Protein AF-A0A2A2L0J4-F1 (afdb_monomer_lite)

Structure (mmCIF, N/CA/C/O backbone):
data_AF-A0A2A2L0J4-F1
#
_entry.id   AF-A0A2A2L0J4-F1
#
loop_
_atom_site.group_PDB
_atom_site.id
_atom_site.type_symbol
_atom_site.label_atom_id
_atom_site.label_alt_id
_atom_site.label_comp_id
_atom_site.label_asym_id
_atom_site.label_entity_id
_atom_site.label_seq_id
_atom_site.pdbx_PDB_ins_code
_atom_site.Cartn_x
_atom_site.Cartn_y
_atom_site.Cartn_z
_atom_site.occupancy
_atom_site.B_iso_or_equiv
_atom_site.auth_seq_id
_atom_site.auth_comp_id
_atom_site.auth_asym_id
_atom_site.auth_atom_id
_atom_site.pdbx_PDB_model_num
ATOM 1 N N . MET A 1 1 ? -20.683 -20.459 -44.916 1.00 48.66 1 MET A N 1
ATOM 2 C CA . MET A 1 1 ? -19.576 -19.635 -44.362 1.00 48.66 1 MET A CA 1
ATOM 3 C C . MET A 1 1 ? -20.052 -18.281 -43.800 1.00 48.66 1 MET A C 1
ATOM 5 O O . MET A 1 1 ? -19.463 -17.805 -42.840 1.00 48.66 1 MET A O 1
ATOM 9 N N . ILE A 1 2 ? -21.153 -17.706 -44.308 1.00 51.09 2 ILE A N 1
ATOM 10 C CA . ILE A 1 2 ? -21.701 -16.390 -43.904 1.00 51.09 2 ILE A CA 1
ATOM 11 C C . ILE A 1 2 ? -22.350 -16.392 -42.495 1.00 51.09 2 ILE A C 1
ATOM 13 O O . ILE A 1 2 ? -22.204 -15.434 -41.739 1.00 51.09 2 ILE A O 1
ATOM 17 N N . GLU A 1 3 ? -22.951 -17.502 -42.052 1.00 52.16 3 GLU A N 1
ATOM 18 C CA . GLU A 1 3 ? -23.574 -17.611 -40.713 1.00 52.16 3 GLU A CA 1
ATOM 19 C C . GLU A 1 3 ? -22.593 -17.613 -39.522 1.00 52.16 3 GLU A C 1
ATOM 21 O O . GLU A 1 3 ? -22.990 -17.370 -38.376 1.00 52.16 3 GLU A O 1
ATOM 26 N N . ARG A 1 4 ? -21.301 -17.895 -39.752 1.00 49.28 4 ARG A N 1
ATOM 27 C CA . ARG A 1 4 ? -20.275 -17.829 -38.691 1.00 49.28 4 ARG A CA 1
ATOM 28 C C . ARG A 1 4 ? -19.864 -16.387 -38.386 1.00 49.28 4 ARG A C 1
ATOM 30 O O . ARG A 1 4 ? -19.615 -16.073 -37.225 1.00 49.28 4 ARG A O 1
ATOM 37 N N . TYR A 1 5 ? -19.876 -15.506 -39.387 1.00 45.16 5 TYR A N 1
ATOM 38 C CA . TYR A 1 5 ? -19.528 -14.092 -39.223 1.00 45.16 5 TYR A CA 1
ATOM 39 C C . TYR A 1 5 ? -20.644 -13.287 -38.538 1.00 45.16 5 TYR A C 1
ATOM 41 O O . TYR A 1 5 ? -20.359 -12.468 -37.663 1.00 45.16 5 TYR A O 1
ATOM 49 N N . GLY A 1 6 ? -21.917 -13.594 -38.817 1.00 52.75 6 GLY A N 1
ATOM 50 C CA . GLY A 1 6 ? -23.059 -12.940 -38.156 1.00 52.75 6 GLY A CA 1
ATOM 51 C C . GLY A 1 6 ? -23.131 -13.175 -36.638 1.00 52.75 6 GLY A C 1
ATOM 52 O O . GLY A 1 6 ? -23.554 -12.297 -35.887 1.00 52.75 6 GLY A O 1
ATOM 53 N N . ARG A 1 7 ? -22.651 -14.328 -36.144 1.00 55.34 7 ARG A N 1
ATOM 54 C CA . ARG A 1 7 ? -22.600 -14.631 -34.698 1.00 55.34 7 ARG A CA 1
ATOM 55 C C . ARG A 1 7 ? -21.468 -13.918 -33.953 1.00 55.34 7 ARG A C 1
ATOM 57 O O . ARG A 1 7 ? -21.632 -13.613 -32.772 1.00 55.34 7 ARG A O 1
ATOM 64 N N . LEU A 1 8 ? -20.352 -13.621 -34.620 1.00 51.56 8 LEU A N 1
ATOM 65 C CA . LEU A 1 8 ? -19.233 -12.874 -34.030 1.00 51.56 8 LEU A CA 1
ATOM 66 C C . LEU A 1 8 ? -19.570 -11.383 -33.883 1.00 51.56 8 LEU A C 1
ATOM 68 O O . LEU A 1 8 ? -19.326 -10.798 -32.827 1.00 51.56 8 LEU A O 1
ATOM 72 N N . LEU A 1 9 ? -20.244 -10.803 -34.881 1.00 51.25 9 LEU A N 1
ATOM 73 C CA . LEU A 1 9 ? -20.709 -9.413 -34.845 1.00 51.25 9 LEU A CA 1
ATOM 74 C C . LEU A 1 9 ? -21.813 -9.165 -33.806 1.00 51.25 9 LEU A C 1
ATOM 76 O O . LEU A 1 9 ? -21.876 -8.072 -33.264 1.00 51.25 9 LEU A O 1
ATOM 80 N N . LYS A 1 10 ? -22.635 -10.167 -33.458 1.00 52.34 10 LYS A N 1
ATOM 81 C CA . LYS A 1 10 ? -23.680 -10.041 -32.417 1.00 52.34 10 LYS A CA 1
ATOM 82 C C . LYS A 1 10 ? -23.142 -10.188 -30.982 1.00 52.34 10 LYS A C 1
ATOM 84 O O . LYS A 1 10 ? -23.729 -9.643 -30.050 1.00 52.34 10 LYS A O 1
ATOM 89 N N . ARG A 1 11 ? -22.007 -10.881 -30.796 1.00 52.22 11 ARG A N 1
ATOM 90 C CA . ARG A 1 11 ? -21.299 -11.008 -29.500 1.00 52.22 11 ARG A CA 1
ATOM 91 C C . ARG A 1 11 ? -20.515 -9.749 -29.118 1.00 52.22 11 ARG A C 1
ATOM 93 O O . ARG A 1 11 ? -20.443 -9.424 -27.936 1.00 52.22 11 ARG A O 1
ATOM 100 N N . SER A 1 12 ? -19.967 -9.041 -30.104 1.00 55.72 12 SER A N 1
ATOM 101 C CA . SER A 1 12 ? -19.192 -7.804 -29.920 1.00 55.72 12 SER A CA 1
ATOM 102 C C . SER A 1 12 ? -19.943 -6.675 -29.177 1.00 55.72 12 SER A C 1
ATOM 104 O O . SER A 1 12 ? -19.427 -6.206 -28.162 1.00 55.72 12 SER A O 1
ATOM 106 N N . PRO A 1 13 ? -21.178 -6.277 -29.553 1.00 55.94 13 PRO A N 1
ATOM 107 C CA . PRO A 1 13 ? -21.886 -5.181 -28.889 1.00 55.94 13 PRO A CA 1
ATOM 108 C C . PRO A 1 13 ? -22.324 -5.540 -27.466 1.00 55.94 13 PRO A C 1
ATOM 110 O O . PRO A 1 13 ? -22.313 -4.684 -26.588 1.00 55.94 13 PRO A O 1
ATOM 113 N N . GLN A 1 14 ? -22.652 -6.809 -27.198 1.00 59.41 14 GLN A N 1
ATOM 114 C CA . GLN A 1 14 ? -22.989 -7.263 -25.845 1.00 59.41 14 GLN A CA 1
ATOM 115 C C . GLN A 1 14 ? -21.767 -7.258 -24.920 1.00 59.41 14 GLN A C 1
ATOM 117 O O . GLN A 1 14 ? -21.877 -6.845 -23.769 1.00 59.41 14 GLN A O 1
ATOM 122 N N . LEU A 1 15 ? -20.597 -7.670 -25.419 1.00 58.38 15 LEU A N 1
ATOM 123 C CA . LEU A 1 15 ? -19.330 -7.562 -24.690 1.00 58.38 15 LEU A CA 1
ATOM 124 C C . LEU A 1 15 ? -18.943 -6.103 -24.453 1.00 58.38 15 LEU A C 1
ATOM 126 O O . LEU A 1 15 ? -18.566 -5.766 -23.336 1.00 58.38 15 LEU A O 1
ATOM 130 N N . PHE A 1 16 ? -19.098 -5.239 -25.456 1.00 58.31 16 PHE A N 1
ATOM 131 C CA . PHE A 1 16 ? -18.821 -3.809 -25.344 1.00 58.31 16 PHE A CA 1
ATOM 132 C C . PHE A 1 16 ? -19.718 -3.132 -24.300 1.00 58.31 16 PHE A C 1
ATOM 134 O O . PHE A 1 16 ? -19.211 -2.452 -23.414 1.00 58.31 16 PHE A O 1
ATOM 141 N N . LEU A 1 17 ? -21.030 -3.392 -24.324 1.00 61.34 17 LEU A N 1
ATOM 142 C CA . LEU A 1 17 ? -21.979 -2.885 -23.325 1.00 61.34 17 LEU A CA 1
ATOM 143 C C . LEU A 1 17 ? -21.680 -3.419 -21.918 1.00 61.34 17 LEU A C 1
ATOM 145 O O . LEU A 1 17 ? -21.768 -2.676 -20.942 1.00 61.34 17 LEU A O 1
ATOM 149 N N . ARG A 1 18 ? -21.278 -4.691 -21.800 1.00 60.94 18 ARG A N 1
ATOM 150 C CA . ARG A 1 18 ? -20.894 -5.299 -20.518 1.00 60.94 18 ARG A CA 1
ATOM 151 C C . ARG A 1 18 ? -19.602 -4.691 -19.970 1.00 60.94 18 ARG A C 1
ATOM 153 O O . ARG A 1 18 ? -19.549 -4.381 -18.786 1.00 60.94 18 ARG A O 1
ATOM 160 N N . PHE A 1 19 ? -18.612 -4.443 -20.828 1.00 57.59 19 PHE A N 1
ATOM 161 C CA . PHE A 1 19 ? -17.384 -3.728 -20.477 1.00 57.59 19 PHE A CA 1
ATOM 162 C C . PHE A 1 19 ? -17.657 -2.278 -20.079 1.00 57.59 19 PHE A C 1
ATOM 164 O O . PHE A 1 19 ? -17.078 -1.801 -19.107 1.00 57.59 19 PHE A O 1
ATOM 171 N N . HIS A 1 20 ? -18.547 -1.580 -20.788 1.00 60.09 20 HIS A N 1
ATOM 172 C CA . HIS A 1 20 ? -18.905 -0.198 -20.470 1.00 60.09 20 HIS A CA 1
ATOM 173 C C . HIS A 1 20 ? -19.627 -0.095 -19.126 1.00 60.09 20 HIS A C 1
ATOM 175 O O . HIS A 1 20 ? -19.300 0.775 -18.323 1.00 60.09 20 HIS A O 1
ATOM 181 N N . ARG A 1 21 ? -20.548 -1.027 -18.852 1.00 61.22 21 ARG A N 1
ATOM 182 C CA . ARG A 1 21 ? -21.260 -1.127 -17.573 1.00 61.22 21 ARG A CA 1
ATOM 183 C C . ARG A 1 21 ? -20.328 -1.501 -16.418 1.00 61.22 21 ARG A C 1
ATOM 185 O O . ARG A 1 21 ? -20.406 -0.926 -15.339 1.00 61.22 21 ARG A O 1
ATOM 192 N N . GLN A 1 22 ? -19.399 -2.425 -16.650 1.00 63.59 22 GLN A N 1
ATOM 193 C CA . GLN A 1 22 ? -18.398 -2.796 -15.652 1.00 63.59 22 GLN A CA 1
ATOM 194 C C . GLN A 1 22 ? -17.425 -1.642 -15.372 1.00 63.59 22 GLN A C 1
ATOM 196 O O . GLN A 1 22 ? -17.076 -1.404 -14.218 1.00 63.59 22 GLN A O 1
ATOM 201 N N . LYS A 1 23 ? -17.028 -0.890 -16.407 1.00 63.53 23 LYS A N 1
ATOM 202 C CA . LYS A 1 23 ? -16.242 0.339 -16.258 1.00 63.53 23 LYS A CA 1
ATOM 203 C C . LYS A 1 23 ? -17.003 1.404 -15.479 1.00 63.53 23 LYS A C 1
ATOM 205 O O . LYS A 1 23 ? -16.392 2.012 -14.613 1.00 63.53 23 LYS A O 1
ATOM 210 N N . SER A 1 24 ? -18.298 1.612 -15.729 1.00 64.50 24 SER A N 1
ATOM 211 C CA . SER A 1 24 ? -19.083 2.596 -14.973 1.00 64.50 24 SER A CA 1
ATOM 212 C C . SER A 1 24 ? -19.232 2.204 -13.504 1.00 64.50 24 SER A C 1
ATOM 214 O O . SER A 1 24 ? -19.060 3.049 -12.640 1.00 64.50 24 SER A O 1
ATOM 216 N N . GLU A 1 25 ? -19.452 0.925 -13.189 1.00 69.56 25 GLU A N 1
ATOM 217 C CA . GLU A 1 25 ? -19.527 0.461 -11.794 1.00 69.56 25 GLU A CA 1
ATOM 218 C C . GLU A 1 25 ? -18.178 0.561 -11.062 1.00 69.56 25 GLU A C 1
ATOM 220 O O . GLU A 1 25 ? -18.129 0.952 -9.896 1.00 69.56 25 GLU A O 1
ATOM 225 N N . LEU A 1 26 ? -17.067 0.239 -11.734 1.00 63.50 26 LEU A N 1
ATOM 226 C CA . LEU A 1 26 ? -15.718 0.453 -11.197 1.00 63.50 26 LEU A CA 1
ATOM 227 C C . LEU A 1 26 ? -15.413 1.937 -11.015 1.00 63.50 26 LEU A C 1
ATOM 229 O O . LEU A 1 26 ? -14.815 2.311 -10.011 1.00 63.50 26 LEU A O 1
ATOM 233 N N . TRP A 1 27 ? -15.831 2.773 -11.964 1.00 64.56 27 TRP A N 1
ATOM 234 C CA . TRP A 1 27 ? -15.593 4.206 -11.913 1.00 64.56 27 TRP A CA 1
ATOM 235 C C . TRP A 1 27 ? -16.374 4.867 -10.788 1.00 64.56 27 TRP A C 1
ATOM 237 O O . TRP A 1 27 ? -15.775 5.614 -10.027 1.00 64.56 27 TRP A O 1
ATOM 247 N N . GLU A 1 28 ? -17.644 4.513 -10.591 1.00 66.38 28 GLU A N 1
ATOM 248 C CA . GLU A 1 28 ? -18.424 4.983 -9.442 1.00 66.38 28 GLU A CA 1
ATOM 249 C C . GLU A 1 28 ? -17.835 4.487 -8.113 1.00 66.38 28 GLU A C 1
ATOM 251 O O . GLU A 1 28 ? -17.716 5.262 -7.173 1.00 66.38 28 GLU A O 1
ATOM 256 N N . ARG A 1 29 ? -17.334 3.244 -8.031 1.00 63.66 29 ARG A N 1
ATOM 257 C CA . ARG A 1 29 ? -16.633 2.753 -6.823 1.00 63.66 29 ARG A CA 1
ATOM 258 C C . ARG A 1 29 ? -15.331 3.499 -6.531 1.00 63.66 29 ARG A C 1
ATOM 260 O O . ARG A 1 29 ? -15.013 3.742 -5.370 1.00 63.66 29 ARG A O 1
ATOM 267 N N . ILE A 1 30 ? -14.556 3.823 -7.566 1.00 63.03 30 ILE A N 1
ATOM 268 C CA . ILE A 1 30 ? -13.326 4.613 -7.430 1.00 63.03 30 ILE A CA 1
ATOM 269 C C . ILE A 1 30 ? -13.694 6.037 -7.017 1.00 63.03 30 ILE A C 1
ATOM 271 O O . ILE A 1 30 ? -13.131 6.555 -6.059 1.00 63.03 30 ILE A O 1
ATOM 275 N N . LYS A 1 31 ? -14.687 6.637 -7.672 1.00 62.81 31 LYS A N 1
ATOM 276 C CA . LYS A 1 31 ? -15.193 7.975 -7.377 1.00 62.81 31 LYS A CA 1
ATOM 277 C C . LYS A 1 31 ? -15.694 8.058 -5.934 1.00 62.81 31 LYS A C 1
ATOM 279 O O . LYS A 1 31 ? -15.208 8.886 -5.179 1.00 62.81 31 LYS A O 1
ATOM 284 N N . ASP A 1 32 ? -16.522 7.131 -5.481 1.00 62.94 32 ASP A N 1
ATOM 285 C CA . ASP A 1 32 ? -17.011 7.087 -4.099 1.00 62.94 32 ASP A CA 1
ATOM 286 C C . ASP A 1 32 ? -15.918 6.849 -3.049 1.00 62.94 32 ASP A C 1
ATOM 288 O O . ASP A 1 32 ? -16.116 7.167 -1.877 1.00 62.94 32 ASP A O 1
ATOM 292 N N . ASN A 1 33 ? -14.776 6.268 -3.420 1.00 58.56 33 ASN A N 1
ATOM 293 C CA . ASN A 1 33 ? -13.637 6.116 -2.512 1.00 58.56 33 ASN A CA 1
ATOM 294 C C . ASN A 1 33 ? -12.741 7.360 -2.499 1.00 58.56 33 ASN A C 1
ATOM 296 O O . ASN A 1 33 ? -12.206 7.716 -1.451 1.00 58.56 33 ASN A O 1
ATOM 300 N N . VAL A 1 34 ? -12.606 8.041 -3.636 1.00 56.34 34 VAL A N 1
ATOM 301 C CA . VAL A 1 34 ? -11.794 9.257 -3.781 1.00 56.34 34 VAL A CA 1
ATOM 302 C C . VAL A 1 34 ? -12.537 10.498 -3.281 1.00 56.34 34 VAL A C 1
ATOM 304 O O . VAL A 1 34 ? -11.954 11.323 -2.596 1.00 56.34 34 VAL A O 1
ATOM 307 N N . PHE A 1 35 ? -13.839 10.620 -3.527 1.00 51.09 35 PHE A N 1
ATOM 308 C CA . PHE A 1 35 ? -14.641 11.790 -3.147 1.00 51.09 35 PHE A CA 1
ATOM 309 C C . PHE A 1 35 ? -15.187 11.734 -1.708 1.00 51.09 35 PHE A C 1
ATOM 311 O O . PHE A 1 35 ? -15.761 12.705 -1.227 1.00 51.09 35 PHE A O 1
ATOM 318 N N . MET A 1 36 ? -14.964 10.645 -0.963 1.00 51.59 36 MET A N 1
ATOM 319 C CA . MET A 1 36 ? -15.205 10.617 0.492 1.00 51.59 36 MET A CA 1
ATOM 320 C C . MET A 1 36 ? -14.015 11.118 1.323 1.00 51.59 36 MET A C 1
ATOM 322 O O . MET A 1 36 ? -14.042 11.056 2.556 1.00 51.59 36 MET A O 1
ATOM 326 N N . ILE A 1 37 ? -12.998 11.681 0.662 1.00 52.75 37 ILE A N 1
ATOM 327 C CA . ILE A 1 37 ? -11.942 12.471 1.303 1.00 52.75 37 ILE A CA 1
ATOM 328 C C . ILE A 1 37 ? -12.524 13.690 2.040 1.00 52.75 37 ILE A C 1
ATOM 330 O O . ILE A 1 37 ? -11.918 14.115 3.016 1.00 52.75 37 ILE A O 1
ATOM 334 N N . ASP A 1 38 ? -13.728 14.161 1.702 1.00 51.31 38 ASP A N 1
ATOM 335 C CA . ASP A 1 38 ? -14.319 15.362 2.319 1.00 51.31 38 ASP A CA 1
ATOM 336 C C . ASP A 1 38 ? -15.388 15.074 3.388 1.00 51.31 38 ASP A C 1
ATOM 338 O O . ASP A 1 38 ? -15.754 15.963 4.150 1.00 51.31 38 ASP A O 1
ATOM 342 N N . LYS A 1 39 ? -15.860 13.825 3.523 1.00 61.53 39 LYS A N 1
ATOM 343 C CA . LYS A 1 39 ? -16.867 13.460 4.541 1.00 61.53 39 LYS A CA 1
ATOM 344 C C . LYS A 1 39 ? -16.241 13.286 5.930 1.00 61.53 39 LYS A C 1
ATOM 346 O O . LYS A 1 39 ? -15.107 12.816 6.041 1.00 61.53 39 LYS A O 1
ATOM 351 N N . GLU A 1 40 ? -16.961 13.644 6.993 1.00 65.50 40 GLU A N 1
ATOM 352 C CA . GLU A 1 40 ? -16.498 13.501 8.382 1.00 65.50 40 GLU A CA 1
ATOM 353 C C . GLU A 1 40 ? -16.062 12.062 8.723 1.00 65.50 40 GLU A C 1
ATOM 355 O O . GLU A 1 40 ? -16.503 11.080 8.119 1.00 65.50 40 GLU A O 1
ATOM 360 N N . ASN A 1 41 ? -15.173 11.920 9.714 1.00 65.25 41 ASN A N 1
ATOM 361 C CA . ASN A 1 41 ? -14.562 10.632 10.065 1.00 65.25 41 ASN A CA 1
ATOM 362 C C . ASN A 1 41 ? -15.587 9.545 10.448 1.00 65.25 41 ASN A C 1
ATOM 364 O O . ASN A 1 41 ? -15.317 8.366 10.197 1.00 65.25 41 ASN A O 1
ATOM 368 N N . PHE A 1 42 ? -16.750 9.942 10.985 1.00 74.56 42 PHE A N 1
ATOM 369 C CA . PHE A 1 42 ? -17.795 9.066 11.530 1.00 74.56 42 PHE A CA 1
ATOM 370 C C . PHE A 1 42 ? -19.164 9.224 10.841 1.00 74.56 42 PHE A C 1
ATOM 372 O O . PHE A 1 42 ? -20.207 9.163 11.487 1.00 74.56 42 PHE A O 1
ATOM 379 N N . CYS A 1 43 ? -19.202 9.395 9.517 1.00 79.31 43 CYS A N 1
ATOM 380 C CA . CYS A 1 43 ? -20.479 9.358 8.798 1.00 79.31 43 CYS A CA 1
ATOM 381 C C . CYS A 1 43 ? -21.110 7.942 8.816 1.00 79.31 43 CYS A C 1
ATOM 383 O O . CYS A 1 43 ? -20.387 6.960 8.611 1.00 79.31 43 CYS A O 1
ATOM 385 N N . PRO A 1 44 ? -22.446 7.802 8.951 1.00 80.12 44 PRO A N 1
ATOM 386 C CA . PRO A 1 44 ? -23.126 6.499 9.011 1.00 80.12 44 PRO A CA 1
ATOM 387 C C . PRO A 1 44 ? -22.842 5.591 7.806 1.00 80.12 44 PRO A C 1
ATOM 389 O O . PRO A 1 44 ? -22.524 4.413 7.966 1.00 80.12 44 PRO A O 1
ATOM 392 N N . GLU A 1 45 ? -22.880 6.160 6.597 1.00 80.00 45 GLU A N 1
ATOM 393 C CA . GLU A 1 45 ? -22.556 5.460 5.344 1.00 80.00 45 GLU A CA 1
ATOM 394 C C . GLU A 1 45 ? -21.136 4.882 5.364 1.00 80.00 45 GLU A C 1
ATOM 396 O O . GLU A 1 45 ? -20.881 3.774 4.885 1.00 80.00 45 GLU A O 1
ATOM 401 N N . PHE A 1 46 ? -20.199 5.642 5.935 1.00 76.06 46 PHE A N 1
ATOM 402 C CA . PHE A 1 46 ? -18.811 5.231 6.025 1.00 76.06 46 PHE A CA 1
ATOM 403 C C . PHE A 1 46 ? -18.634 4.113 7.050 1.00 76.06 46 PHE A C 1
ATOM 405 O O . PHE A 1 46 ? -17.970 3.123 6.751 1.00 76.06 46 PHE A O 1
ATOM 412 N N . ILE A 1 47 ? -19.235 4.248 8.235 1.00 82.44 47 ILE A N 1
ATOM 413 C CA . ILE A 1 47 ? -19.185 3.222 9.283 1.00 82.44 47 ILE A CA 1
ATOM 414 C C . ILE A 1 47 ? -19.692 1.897 8.708 1.00 82.44 47 ILE A C 1
ATOM 416 O O . ILE A 1 47 ? -18.995 0.885 8.774 1.00 82.44 47 ILE A O 1
ATOM 420 N N . GLN A 1 48 ? -20.838 1.913 8.027 1.00 84.62 48 GLN A N 1
ATOM 421 C CA . GLN A 1 48 ? -21.385 0.722 7.382 1.00 84.62 48 GLN A CA 1
ATOM 422 C C . GLN A 1 48 ? -20.425 0.129 6.337 1.00 84.62 48 GLN A C 1
ATOM 424 O O . GLN A 1 48 ? -20.210 -1.084 6.306 1.00 84.62 48 GLN A O 1
ATOM 429 N N . ARG A 1 49 ? -19.791 0.967 5.508 1.00 81.56 49 ARG A N 1
ATOM 430 C CA . ARG A 1 49 ? -18.790 0.523 4.526 1.00 81.56 49 ARG A CA 1
ATOM 431 C C . ARG A 1 49 ? -17.552 -0.080 5.192 1.00 81.56 49 ARG A C 1
ATOM 433 O O . ARG A 1 49 ? -17.061 -1.098 4.714 1.00 81.56 49 ARG A O 1
ATOM 440 N N . ALA A 1 50 ? -17.062 0.510 6.280 1.00 82.12 50 ALA A N 1
ATOM 441 C CA . ALA A 1 50 ? -15.916 0.013 7.035 1.00 82.12 50 ALA A CA 1
ATOM 442 C C . ALA A 1 50 ? -16.200 -1.371 7.634 1.00 82.12 50 ALA A C 1
ATOM 444 O O . ALA A 1 50 ? -15.393 -2.282 7.455 1.00 82.12 50 ALA A O 1
ATOM 445 N N . HIS A 1 51 ? -17.377 -1.553 8.236 1.00 85.94 51 HIS A N 1
ATOM 446 C CA . HIS A 1 51 ? -17.852 -2.846 8.732 1.00 85.94 51 HIS A CA 1
ATOM 447 C C . HIS A 1 51 ? -17.954 -3.898 7.618 1.00 85.94 51 HIS A C 1
ATOM 449 O O . HIS A 1 51 ? -17.508 -5.034 7.796 1.00 85.94 51 HIS A O 1
ATOM 455 N N . ASN A 1 52 ? -18.467 -3.513 6.445 1.00 86.12 52 ASN A N 1
ATOM 456 C CA . ASN A 1 52 ? -18.555 -4.397 5.280 1.00 86.12 52 ASN A CA 1
ATOM 457 C C . ASN A 1 52 ? -17.170 -4.788 4.741 1.00 86.12 52 ASN A C 1
ATOM 459 O O . ASN A 1 52 ? -16.933 -5.959 4.448 1.00 86.12 52 ASN A O 1
ATOM 463 N N . TRP A 1 53 ? -16.255 -3.822 4.625 1.00 82.19 53 TRP A N 1
ATOM 464 C CA . TRP A 1 53 ? -14.890 -4.046 4.147 1.00 82.19 53 TRP A CA 1
ATOM 465 C C . TRP A 1 53 ? -14.114 -4.959 5.096 1.00 82.19 53 TRP A C 1
ATOM 467 O O . TRP A 1 53 ? -13.496 -5.934 4.668 1.00 82.19 53 TRP A O 1
ATOM 477 N N . ASP A 1 54 ? -14.200 -4.682 6.396 1.00 83.75 54 ASP A N 1
ATOM 478 C CA . ASP A 1 54 ? -13.467 -5.425 7.417 1.00 83.75 54 ASP A CA 1
ATOM 479 C C . ASP A 1 54 ? -14.156 -6.746 7.769 1.00 83.75 54 ASP A C 1
ATOM 481 O O . ASP A 1 54 ? -13.586 -7.556 8.499 1.00 83.75 54 ASP A O 1
ATOM 485 N N . LYS A 1 55 ? -15.367 -7.002 7.256 1.00 87.00 55 LYS A N 1
ATOM 486 C CA . LYS A 1 55 ? -16.204 -8.157 7.614 1.00 87.00 55 LYS A CA 1
ATOM 487 C C . LYS A 1 55 ? -16.360 -8.265 9.137 1.00 87.00 55 LYS A C 1
ATOM 489 O O . LYS A 1 55 ? -16.050 -9.302 9.729 1.00 87.00 55 LYS A O 1
ATOM 494 N N . ILE A 1 56 ? -16.737 -7.160 9.775 1.00 86.19 56 ILE A N 1
ATOM 495 C CA . ILE A 1 56 ? -17.005 -7.063 11.214 1.00 86.19 56 ILE A CA 1
ATOM 496 C C . ILE A 1 56 ? -18.460 -6.624 11.379 1.00 86.19 56 ILE A C 1
ATOM 498 O O . ILE A 1 56 ? -18.850 -5.621 10.782 1.00 86.19 56 ILE A O 1
ATOM 502 N N . PRO A 1 57 ? -19.279 -7.335 12.165 1.00 87.94 57 PRO A N 1
ATOM 503 C CA . PRO A 1 57 ? -20.703 -7.050 12.230 1.00 87.94 57 PRO A CA 1
ATOM 504 C C . PRO A 1 57 ? -20.965 -5.804 13.107 1.00 87.94 57 PRO A C 1
ATOM 506 O O . PRO A 1 57 ? -20.378 -5.644 14.178 1.00 87.94 57 PRO A O 1
ATOM 509 N N . ASN A 1 58 ? -21.784 -4.877 12.597 1.00 87.19 58 ASN A N 1
ATOM 510 C CA . ASN A 1 58 ? -22.034 -3.550 13.194 1.00 87.19 58 ASN A CA 1
ATOM 511 C C . ASN A 1 58 ? -22.886 -3.621 14.476 1.00 87.19 58 ASN A C 1
ATOM 513 O O . ASN A 1 58 ? -22.792 -2.770 15.352 1.00 87.19 58 ASN A O 1
ATOM 517 N N . ASP A 1 59 ? -23.708 -4.657 14.616 1.00 89.25 59 ASP A N 1
ATOM 518 C CA . ASP A 1 59 ? -24.506 -4.926 15.815 1.00 89.25 59 ASP A CA 1
ATOM 519 C C . ASP A 1 59 ? -23.638 -5.197 17.054 1.00 89.25 59 ASP A C 1
ATOM 521 O O . ASP A 1 59 ? -23.985 -4.756 18.146 1.00 89.25 59 ASP A O 1
ATOM 525 N N . LYS A 1 60 ? -22.505 -5.890 16.887 1.00 89.06 60 LYS A N 1
ATOM 526 C CA . LYS A 1 60 ? -21.627 -6.308 17.994 1.00 89.06 60 LYS A CA 1
ATOM 527 C C . LYS A 1 60 ? -20.434 -5.395 18.213 1.00 89.06 60 LYS A C 1
ATOM 529 O O . LYS A 1 60 ? -19.943 -5.304 19.332 1.00 89.06 60 LYS A O 1
ATOM 534 N N . TRP A 1 61 ? -19.955 -4.737 17.166 1.00 90.31 61 TRP A N 1
ATOM 535 C CA . TRP A 1 61 ? -18.721 -3.961 17.216 1.00 90.31 61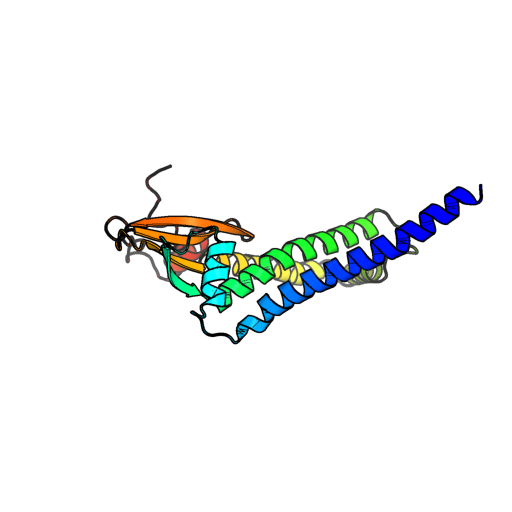 TRP A CA 1
ATOM 536 C C . TRP A 1 61 ? -18.994 -2.500 16.897 1.00 90.31 61 TRP A C 1
ATOM 538 O O . TRP A 1 61 ? -19.729 -2.179 15.967 1.00 90.31 61 TRP A O 1
ATOM 548 N N . LEU A 1 62 ? -18.387 -1.609 17.670 1.00 90.31 62 LEU A N 1
ATOM 549 C CA . LEU A 1 62 ? -18.443 -0.168 17.491 1.00 90.31 62 LEU A CA 1
ATOM 550 C C . LEU A 1 62 ? -17.086 0.333 16.996 1.00 90.31 62 LEU A C 1
ATOM 552 O O . LEU A 1 62 ? -16.062 0.057 17.614 1.00 90.31 62 LEU A O 1
ATOM 556 N N . LEU A 1 63 ? -17.067 1.078 15.892 1.00 88.50 63 LEU A N 1
ATOM 557 C CA . LEU A 1 63 ? -15.856 1.742 15.412 1.00 88.50 63 LEU A CA 1
ATOM 558 C C . LEU A 1 63 ? -15.547 2.960 16.299 1.00 88.50 63 LEU A C 1
ATOM 560 O O . LEU A 1 63 ? -16.306 3.925 16.283 1.00 88.50 63 LEU A O 1
ATOM 564 N N . ILE A 1 64 ? -14.431 2.928 17.031 1.00 87.94 64 ILE A N 1
ATOM 565 C CA . ILE A 1 64 ? -14.049 3.990 17.985 1.00 87.94 64 ILE A CA 1
ATOM 566 C C . ILE A 1 64 ? -12.886 4.857 17.500 1.00 87.94 64 ILE A C 1
ATOM 568 O O . ILE A 1 64 ? -12.738 6.001 17.916 1.00 87.94 64 ILE A O 1
ATOM 572 N N . TYR A 1 65 ? -12.062 4.329 16.598 1.00 84.44 65 TYR A N 1
ATOM 573 C CA . TYR A 1 65 ? -10.926 5.049 16.041 1.00 84.44 65 TYR A CA 1
ATOM 574 C C . TYR A 1 65 ? -10.780 4.734 14.564 1.00 84.44 65 TYR A C 1
ATOM 576 O O . TYR A 1 65 ? -10.945 3.589 14.133 1.00 84.44 65 TYR A O 1
ATOM 584 N N . ARG A 1 66 ? -10.412 5.758 13.799 1.00 78.31 66 ARG A N 1
ATOM 585 C CA . ARG A 1 66 ? -10.095 5.640 12.386 1.00 78.31 66 ARG A CA 1
ATOM 586 C C . ARG A 1 66 ? -9.031 6.648 12.011 1.00 78.31 66 ARG A C 1
ATOM 588 O O . ARG A 1 66 ? -9.188 7.839 12.266 1.00 78.31 66 ARG A O 1
ATOM 595 N N . ASP A 1 67 ? -8.066 6.172 11.240 1.00 77.19 67 ASP A N 1
ATOM 596 C CA . ASP A 1 67 ? -7.165 7.044 10.518 1.00 77.19 67 ASP A CA 1
ATOM 597 C C . ASP A 1 67 ? -7.587 7.216 9.042 1.00 77.19 67 ASP A C 1
ATOM 599 O O . ASP A 1 67 ? -7.465 6.309 8.204 1.00 77.19 67 ASP A O 1
ATOM 603 N N . LYS A 1 68 ? -8.164 8.383 8.720 1.00 70.31 68 LYS A N 1
ATOM 604 C CA . LYS A 1 68 ? -8.786 8.671 7.413 1.00 70.31 68 LYS A CA 1
ATOM 605 C C . LYS A 1 68 ? -7.761 8.807 6.294 1.00 70.31 68 LYS A C 1
ATOM 607 O O . LYS A 1 68 ? -7.927 8.178 5.249 1.00 70.31 68 LYS A O 1
ATOM 612 N N . ALA A 1 69 ? -6.702 9.585 6.518 1.00 70.31 69 ALA A N 1
ATOM 613 C CA . ALA A 1 69 ? -5.657 9.794 5.517 1.00 70.31 69 ALA A CA 1
ATOM 614 C C . ALA A 1 69 ? -4.995 8.460 5.131 1.00 70.31 69 ALA A C 1
ATOM 616 O O . ALA A 1 69 ? -4.754 8.182 3.957 1.00 70.31 69 ALA A O 1
ATOM 617 N N . TRP A 1 70 ? -4.797 7.584 6.113 1.00 68.75 70 TRP A N 1
ATOM 618 C CA . TRP A 1 70 ? -4.026 6.357 5.938 1.00 68.75 70 TRP A CA 1
ATOM 619 C C . TRP A 1 70 ? -4.841 5.220 5.356 1.00 68.75 70 TRP A C 1
ATOM 621 O O . TRP A 1 70 ? -4.318 4.455 4.550 1.00 68.75 70 TRP A O 1
ATOM 631 N N . SER A 1 71 ? -6.138 5.163 5.663 1.00 67.00 71 SER A N 1
ATOM 632 C CA . SER A 1 71 ? -7.059 4.258 4.969 1.00 67.00 71 SER A CA 1
ATOM 633 C C . SER A 1 71 ? -7.061 4.514 3.452 1.00 67.00 71 SER A C 1
ATOM 635 O O . SER A 1 71 ? -7.090 3.569 2.664 1.00 67.00 71 SER A O 1
ATOM 637 N N . ASN A 1 72 ? -6.960 5.781 3.032 1.00 70.69 72 ASN A N 1
ATOM 638 C CA . ASN A 1 72 ? -6.929 6.157 1.617 1.00 70.69 72 ASN A CA 1
ATOM 639 C C . ASN A 1 72 ? -5.579 5.846 0.961 1.00 70.69 72 ASN A C 1
ATOM 641 O O . ASN A 1 72 ? -5.546 5.267 -0.123 1.00 70.69 72 ASN A O 1
ATOM 645 N N . ILE A 1 73 ? -4.465 6.176 1.622 1.00 72.88 73 ILE A N 1
ATOM 646 C CA . ILE A 1 73 ? -3.118 5.823 1.141 1.00 72.88 73 ILE A CA 1
ATOM 647 C C . ILE A 1 73 ? -2.995 4.304 0.975 1.00 72.88 73 ILE A C 1
ATOM 649 O O . ILE A 1 73 ? -2.475 3.827 -0.032 1.00 72.88 73 ILE A O 1
ATOM 653 N N . TYR A 1 74 ? -3.529 3.528 1.918 1.00 71.50 74 TYR A N 1
ATOM 654 C CA . TYR A 1 74 ? -3.553 2.072 1.831 1.00 71.50 74 TYR A CA 1
ATOM 655 C C . TYR A 1 74 ? -4.338 1.561 0.616 1.00 71.50 74 TYR A C 1
ATOM 657 O O . TYR A 1 74 ? -3.875 0.667 -0.091 1.00 71.50 74 TYR A O 1
ATOM 665 N N . PHE A 1 75 ? -5.505 2.145 0.335 1.00 72.81 75 PHE A N 1
ATOM 666 C CA . PHE A 1 75 ? -6.282 1.799 -0.854 1.00 72.81 75 PHE A CA 1
ATOM 667 C C . PHE A 1 75 ? -5.481 2.055 -2.139 1.00 72.81 75 PHE A C 1
ATOM 669 O O . PHE A 1 75 ? -5.354 1.162 -2.978 1.00 72.81 75 PHE A O 1
ATOM 676 N N . TRP A 1 76 ? -4.877 3.239 -2.265 1.00 72.44 76 TRP A N 1
ATOM 677 C CA . TRP A 1 76 ? -4.076 3.597 -3.435 1.00 72.44 76 TRP A CA 1
ATOM 678 C C . TRP A 1 76 ? -2.824 2.743 -3.589 1.00 72.44 76 TRP A C 1
ATOM 680 O O . TRP A 1 76 ? -2.513 2.328 -4.698 1.00 72.44 76 TRP A O 1
ATOM 690 N N . THR A 1 77 ? -2.127 2.437 -2.498 1.00 74.00 77 THR A N 1
ATOM 691 C CA . THR A 1 77 ? -0.938 1.571 -2.535 1.00 74.00 77 THR A CA 1
ATOM 692 C C . THR A 1 77 ? -1.298 0.132 -2.898 1.00 74.00 77 THR A C 1
ATOM 694 O O . THR A 1 77 ? -0.614 -0.473 -3.721 1.00 74.00 77 THR A O 1
ATOM 697 N N . SER A 1 78 ? -2.418 -0.388 -2.388 1.00 73.00 78 SER A N 1
ATOM 698 C CA . SER A 1 78 ? -2.893 -1.742 -2.698 1.00 73.00 78 SER A CA 1
ATOM 699 C C . SER A 1 78 ? -3.232 -1.939 -4.179 1.00 73.00 78 SER A C 1
ATOM 701 O O . SER A 1 78 ? -3.012 -3.023 -4.708 1.00 73.00 78 SER A O 1
ATOM 703 N N . TRP A 1 79 ? -3.741 -0.908 -4.861 1.00 78.38 79 TRP A N 1
ATOM 704 C CA . TRP A 1 79 ? -4.029 -0.954 -6.302 1.00 78.38 79 TRP A CA 1
ATOM 705 C C . TRP A 1 79 ? -2.857 -0.492 -7.173 1.00 78.38 79 TRP A C 1
ATOM 707 O O . TRP A 1 79 ? -2.620 -1.046 -8.246 1.00 78.38 79 TRP A O 1
ATOM 717 N N . GLY A 1 80 ? -2.113 0.511 -6.713 1.00 81.50 80 GLY A N 1
ATOM 718 C CA . GLY A 1 80 ? -1.012 1.126 -7.446 1.00 81.50 80 GLY A CA 1
ATOM 719 C C . GLY A 1 80 ? 0.189 0.200 -7.592 1.00 81.50 80 GLY A C 1
ATOM 720 O O . GLY A 1 80 ? 0.736 0.098 -8.686 1.00 81.50 80 GLY A O 1
ATOM 721 N N . ILE A 1 81 ? 0.568 -0.528 -6.533 1.00 81.94 81 ILE A N 1
ATOM 722 C CA . ILE A 1 81 ? 1.729 -1.431 -6.573 1.00 81.94 81 ILE A CA 1
ATOM 723 C C . ILE A 1 81 ? 1.536 -2.547 -7.619 1.00 81.94 81 ILE A C 1
ATOM 725 O O . ILE A 1 81 ? 2.400 -2.679 -8.4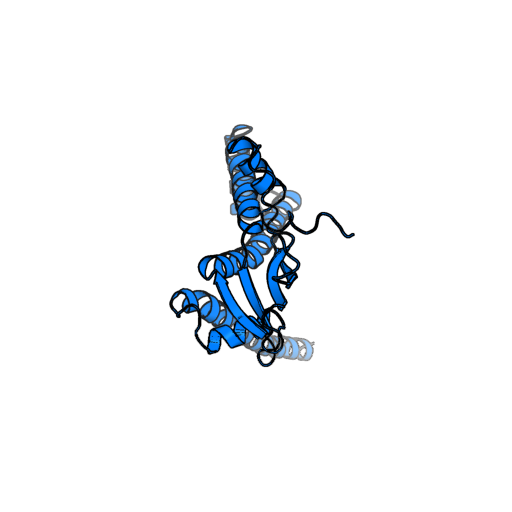88 1.00 81.94 81 ILE A O 1
ATOM 729 N N . PRO A 1 82 ? 0.420 -3.309 -7.632 1.00 83.06 82 PRO A N 1
ATOM 730 C CA . PRO A 1 82 ? 0.187 -4.310 -8.673 1.00 83.06 82 PRO A CA 1
ATOM 731 C C . PRO A 1 82 ? 0.176 -3.726 -10.087 1.00 83.06 82 PRO A C 1
ATOM 733 O O . PRO A 1 82 ? 0.725 -4.338 -11.000 1.00 83.06 82 PRO A O 1
ATOM 736 N N . LEU A 1 83 ? -0.407 -2.536 -10.275 1.00 86.44 83 LEU A N 1
ATOM 737 C CA . LEU A 1 83 ? -0.442 -1.873 -11.579 1.00 86.44 83 LEU A CA 1
ATOM 738 C C . LEU A 1 83 ? 0.974 -1.560 -12.078 1.00 86.44 83 LEU A C 1
ATOM 740 O O . LEU A 1 83 ? 1.305 -1.881 -13.217 1.00 86.44 83 LEU A O 1
ATOM 744 N N . ILE A 1 84 ? 1.817 -0.977 -11.222 1.00 87.12 84 ILE A N 1
ATOM 745 C CA . ILE A 1 84 ? 3.209 -0.663 -11.559 1.00 87.12 84 ILE A CA 1
ATOM 746 C C . ILE A 1 84 ? 3.971 -1.944 -11.907 1.00 87.12 84 ILE A C 1
ATOM 748 O O . ILE A 1 84 ? 4.685 -1.964 -12.904 1.00 87.12 84 ILE A O 1
ATOM 752 N N . ILE A 1 85 ? 3.785 -3.029 -11.148 1.00 87.44 85 ILE A N 1
ATOM 753 C CA . ILE A 1 85 ? 4.429 -4.321 -11.431 1.00 87.44 85 ILE A CA 1
ATOM 754 C C . ILE A 1 85 ? 4.030 -4.842 -12.818 1.00 87.44 85 ILE A C 1
ATOM 756 O O . ILE A 1 85 ? 4.902 -5.225 -13.595 1.00 87.44 85 ILE A O 1
ATOM 760 N N . VAL A 1 86 ? 2.736 -4.827 -13.152 1.00 92.00 86 VAL A N 1
ATOM 761 C CA . VAL A 1 86 ? 2.236 -5.293 -14.457 1.00 92.00 86 VAL A CA 1
ATOM 762 C C . VAL A 1 86 ? 2.779 -4.435 -15.599 1.00 92.00 86 VAL A C 1
ATOM 764 O O . VAL A 1 86 ? 3.231 -4.974 -16.608 1.00 92.00 86 VAL A O 1
ATOM 767 N N . MET A 1 87 ? 2.778 -3.111 -15.437 1.00 89.50 87 MET A N 1
ATOM 768 C CA . MET A 1 87 ? 3.302 -2.183 -16.442 1.00 89.50 87 MET A CA 1
ATOM 769 C C . MET A 1 87 ? 4.802 -2.395 -16.674 1.00 89.50 87 MET A C 1
ATOM 771 O O . MET A 1 87 ? 5.235 -2.533 -17.818 1.00 89.50 87 MET A O 1
ATOM 775 N N . SER A 1 88 ? 5.585 -2.492 -15.599 1.00 87.81 88 SER A N 1
ATOM 776 C CA . SER A 1 88 ? 7.025 -2.754 -15.668 1.00 87.81 88 SER A CA 1
ATOM 777 C C . SER A 1 88 ? 7.327 -4.109 -16.307 1.00 87.81 88 SER A C 1
ATOM 779 O O . SER A 1 88 ? 8.203 -4.198 -17.164 1.00 87.81 88 SER A 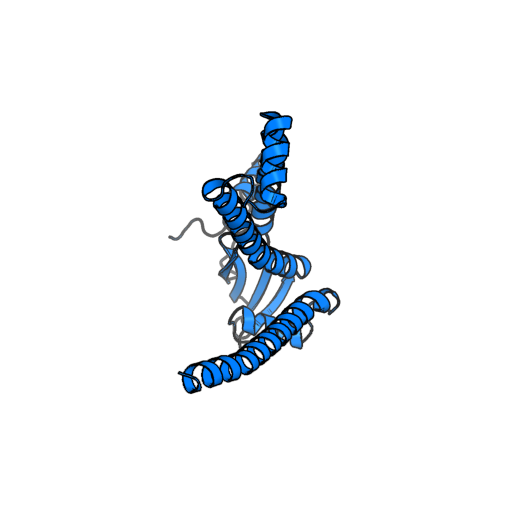O 1
ATOM 781 N N . ALA A 1 89 ? 6.574 -5.156 -15.959 1.00 92.69 89 ALA A N 1
ATOM 782 C CA . ALA A 1 89 ? 6.714 -6.473 -16.576 1.00 92.69 89 ALA A CA 1
ATOM 783 C C . ALA A 1 89 ? 6.416 -6.436 -18.084 1.00 92.69 89 ALA A C 1
ATOM 785 O O . ALA A 1 89 ? 7.132 -7.064 -18.860 1.00 92.69 89 ALA A O 1
ATOM 786 N N . GLY A 1 90 ? 5.408 -5.665 -18.508 1.00 91.81 90 GLY A N 1
ATOM 787 C CA . GLY A 1 90 ? 5.089 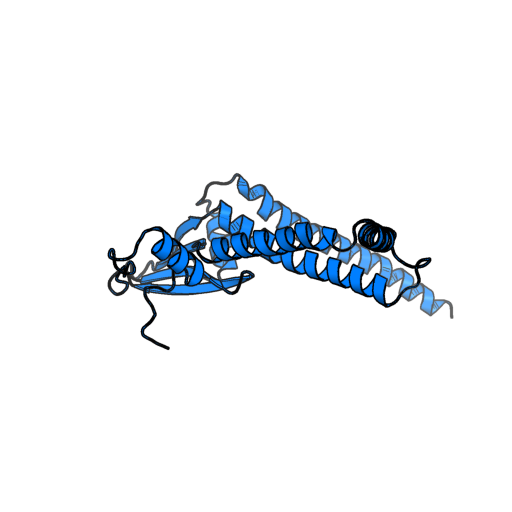-5.460 -19.921 1.00 91.81 90 GLY A CA 1
ATOM 788 C C . GLY A 1 90 ? 6.223 -4.788 -20.700 1.00 91.81 90 GLY A C 1
ATOM 789 O O . GLY A 1 90 ? 6.552 -5.230 -21.797 1.00 91.81 90 GLY A O 1
ATOM 790 N N . ILE A 1 91 ? 6.867 -3.774 -20.113 1.00 91.19 91 ILE A N 1
ATOM 791 C CA . ILE A 1 91 ? 8.031 -3.101 -20.715 1.00 91.19 91 ILE A CA 1
ATOM 792 C C . ILE A 1 91 ? 9.220 -4.065 -20.822 1.00 91.19 91 ILE A C 1
ATOM 794 O O . ILE A 1 91 ? 9.849 -4.157 -21.874 1.00 91.19 91 ILE A O 1
ATOM 798 N N . ILE A 1 92 ? 9.516 -4.817 -19.757 1.00 91.06 92 ILE A N 1
ATOM 799 C CA . ILE A 1 92 ? 10.611 -5.801 -19.753 1.00 91.06 92 ILE A CA 1
ATOM 800 C C . ILE A 1 92 ? 10.375 -6.873 -20.822 1.00 91.06 92 ILE A C 1
ATOM 802 O O . ILE A 1 92 ? 11.288 -7.203 -21.577 1.00 91.06 92 ILE A O 1
ATOM 806 N N . TRP A 1 93 ? 9.148 -7.389 -20.910 1.00 93.12 93 TRP A N 1
ATOM 807 C CA . TRP A 1 93 ? 8.755 -8.364 -21.922 1.00 93.12 93 TRP A CA 1
ATOM 808 C C . TRP A 1 93 ? 8.951 -7.828 -23.345 1.00 93.12 93 TRP A C 1
ATOM 810 O O . TRP A 1 93 ? 9.527 -8.516 -24.186 1.00 93.12 93 TRP A O 1
ATOM 820 N N . ASP A 1 94 ? 8.519 -6.593 -23.604 1.00 90.69 94 ASP A N 1
ATOM 821 C CA . ASP A 1 94 ? 8.655 -5.941 -24.908 1.00 90.69 94 ASP A CA 1
ATOM 822 C C . ASP A 1 94 ? 10.126 -5.764 -25.322 1.00 90.69 94 ASP A C 1
ATOM 824 O O . ASP A 1 94 ? 10.506 -6.066 -26.454 1.00 90.69 94 ASP A O 1
ATOM 828 N N . ILE A 1 95 ? 10.986 -5.357 -24.385 1.00 90.62 95 ILE A N 1
ATOM 829 C CA . ILE A 1 95 ? 12.430 -5.235 -24.624 1.00 90.62 95 ILE A CA 1
ATOM 830 C C . ILE A 1 95 ? 13.061 -6.606 -24.911 1.00 90.62 95 ILE A C 1
ATOM 832 O O . ILE A 1 95 ? 13.915 -6.705 -25.797 1.00 90.62 95 ILE A O 1
ATOM 836 N N . ALA A 1 96 ? 12.655 -7.645 -24.177 1.00 90.94 96 ALA A N 1
ATOM 837 C CA . ALA A 1 96 ? 13.232 -8.983 -24.275 1.00 90.94 96 ALA A CA 1
ATOM 838 C C . ALA A 1 96 ? 12.826 -9.732 -25.554 1.00 90.94 96 ALA A C 1
ATOM 840 O O . ALA A 1 96 ? 13.654 -10.437 -26.127 1.00 90.94 96 ALA A O 1
ATOM 841 N N . MET A 1 97 ? 11.573 -9.592 -25.998 1.00 90.38 97 MET A N 1
ATOM 842 C CA . MET A 1 97 ? 11.008 -10.420 -27.072 1.00 90.38 97 MET A CA 1
ATOM 843 C C . MET A 1 97 ? 10.952 -9.734 -28.439 1.00 90.38 97 MET A C 1
ATOM 845 O O . MET A 1 97 ? 10.922 -10.431 -29.452 1.00 90.38 97 MET A O 1
ATOM 849 N N . HIS A 1 98 ? 10.956 -8.398 -28.505 1.00 89.62 98 HIS A N 1
ATOM 850 C CA . HIS A 1 98 ? 10.826 -7.682 -29.777 1.00 89.62 98 HIS A CA 1
ATOM 851 C C . HIS A 1 98 ? 12.129 -6.993 -30.213 1.00 89.62 98 HIS A C 1
ATOM 853 O O . HIS A 1 98 ? 12.866 -6.438 -29.388 1.00 89.62 98 HIS A O 1
ATOM 859 N N . PRO A 1 99 ? 12.429 -6.969 -31.526 1.00 85.88 99 PRO A N 1
ATOM 860 C CA . PRO A 1 99 ? 13.515 -6.167 -32.080 1.00 85.88 99 PRO A CA 1
ATOM 861 C C . PRO A 1 99 ? 13.166 -4.670 -32.054 1.00 85.88 99 PRO A C 1
ATOM 863 O O . PRO A 1 99 ? 11.998 -4.294 -32.076 1.00 85.88 99 PRO A O 1
ATOM 866 N N . LYS A 1 100 ? 14.183 -3.795 -32.077 1.00 83.88 100 LYS A N 1
ATOM 867 C CA . LYS A 1 100 ? 14.056 -2.328 -31.894 1.00 83.88 100 LYS A CA 1
ATOM 868 C C . LYS A 1 100 ? 12.922 -1.660 -32.695 1.00 83.88 100 LYS A C 1
ATOM 870 O O . LYS A 1 100 ? 12.279 -0.749 -32.192 1.00 83.88 100 LYS A O 1
ATOM 875 N N . HIS A 1 101 ? 12.664 -2.114 -33.920 1.00 84.50 101 HIS A N 1
ATOM 876 C CA . HIS A 1 101 ? 11.660 -1.533 -34.820 1.00 84.50 101 HIS A CA 1
ATOM 877 C C . HIS A 1 101 ? 10.207 -1.969 -34.534 1.00 84.50 101 HIS A C 1
ATOM 879 O O . HIS A 1 101 ? 9.292 -1.404 -35.121 1.00 84.50 101 HIS A O 1
ATOM 885 N N . GLN A 1 102 ? 9.991 -2.965 -33.666 1.00 86.88 102 GLN A N 1
ATOM 886 C CA . GLN A 1 102 ? 8.664 -3.464 -33.259 1.00 86.88 102 GLN A CA 1
ATOM 887 C C . GLN A 1 102 ? 8.337 -3.179 -31.786 1.00 86.88 102 GLN A C 1
ATOM 889 O O . GLN A 1 102 ? 7.228 -3.466 -31.346 1.00 86.88 102 GLN A O 1
ATOM 894 N N . ARG A 1 103 ? 9.294 -2.629 -31.029 1.00 88.75 103 ARG A N 1
ATOM 895 C CA . ARG A 1 103 ? 9.112 -2.246 -29.623 1.00 88.75 103 ARG A CA 1
ATOM 896 C C . ARG A 1 103 ? 8.215 -1.024 -29.495 1.00 88.75 103 ARG A C 1
ATOM 898 O O . ARG A 1 103 ? 8.179 -0.176 -30.386 1.00 88.75 103 ARG A O 1
ATOM 905 N N . PHE A 1 104 ? 7.579 -0.881 -28.339 1.00 90.19 104 PHE A N 1
ATOM 906 C CA . PHE A 1 104 ? 6.897 0.357 -27.984 1.00 90.19 104 PHE A CA 1
ATOM 907 C C . PHE A 1 104 ? 7.889 1.525 -27.870 1.00 90.19 104 PHE A C 1
ATOM 909 O O . PHE A 1 104 ? 9.032 1.358 -27.432 1.00 90.19 104 PHE A O 1
ATOM 916 N N . ASP A 1 105 ? 7.431 2.737 -28.192 1.00 89.50 105 ASP A N 1
ATOM 917 C CA . ASP A 1 105 ? 8.254 3.956 -28.133 1.00 89.50 105 ASP A CA 1
ATOM 918 C C . ASP A 1 105 ? 8.866 4.188 -26.744 1.00 89.50 105 ASP A C 1
ATOM 920 O O . ASP A 1 105 ? 10.027 4.576 -26.623 1.00 89.50 105 ASP A O 1
ATOM 924 N N . ILE A 1 106 ? 8.106 3.884 -25.685 1.00 86.00 106 ILE A N 1
ATOM 925 C CA . ILE A 1 106 ? 8.553 4.006 -24.290 1.00 86.00 106 ILE A CA 1
ATOM 926 C C . ILE A 1 106 ? 9.720 3.051 -24.014 1.00 86.00 106 ILE A C 1
ATOM 928 O O . ILE A 1 106 ? 10.725 3.463 -23.440 1.00 86.00 106 ILE A O 1
ATOM 932 N N . SER A 1 107 ? 9.625 1.798 -24.464 1.00 88.00 107 SER A N 1
ATOM 933 C CA . SER A 1 107 ? 10.687 0.799 -24.318 1.00 88.00 107 SER A CA 1
ATOM 934 C C . SER A 1 107 ? 11.961 1.230 -25.045 1.00 88.00 107 SER A C 1
ATOM 936 O O . SER A 1 107 ? 13.060 1.131 -24.500 1.00 88.00 107 SER A O 1
ATOM 938 N N . ASN A 1 108 ? 11.823 1.751 -26.268 1.00 89.06 108 ASN A N 1
ATOM 939 C CA . ASN A 1 108 ? 12.950 2.251 -27.054 1.00 89.06 108 ASN A CA 1
ATOM 940 C C . ASN A 1 108 ? 13.627 3.456 -26.398 1.00 89.06 108 ASN A C 1
ATOM 942 O O . ASN A 1 108 ? 14.857 3.516 -26.378 1.00 89.06 108 ASN A O 1
ATOM 946 N N . LYS A 1 109 ? 12.840 4.374 -25.829 1.00 88.62 109 LYS A N 1
ATOM 947 C CA . LYS A 1 109 ? 13.357 5.526 -25.092 1.00 88.62 109 LYS A CA 1
ATOM 948 C C . LYS A 1 109 ? 14.124 5.100 -23.840 1.00 88.62 109 LYS A C 1
ATOM 950 O O . LYS A 1 109 ? 15.254 5.527 -23.667 1.00 88.62 109 LYS A O 1
ATOM 955 N N . ILE A 1 110 ? 13.573 4.185 -23.038 1.00 87.38 110 ILE A N 1
ATOM 956 C CA . ILE A 1 110 ? 14.238 3.668 -21.828 1.00 87.38 110 ILE A CA 1
ATOM 957 C C . ILE A 1 110 ? 15.591 3.028 -22.164 1.00 87.38 110 ILE A C 1
ATOM 959 O O . ILE A 1 110 ? 16.572 3.246 -21.459 1.00 87.38 110 ILE A O 1
ATOM 963 N N . VAL A 1 111 ? 15.665 2.248 -23.248 1.00 87.75 111 VAL A N 1
ATOM 964 C CA . VAL A 1 111 ? 16.925 1.625 -23.686 1.00 87.75 111 VAL A CA 1
ATOM 965 C C . VAL A 1 111 ? 17.931 2.672 -24.178 1.00 87.75 111 VAL A C 1
ATOM 967 O O . VAL A 1 111 ? 19.124 2.525 -23.922 1.00 87.75 111 VAL A O 1
ATOM 970 N N . ALA A 1 112 ? 17.480 3.716 -24.878 1.00 88.56 112 ALA A N 1
ATOM 971 C CA . ALA A 1 112 ? 18.345 4.813 -25.310 1.00 88.56 112 ALA A CA 1
ATOM 972 C C . ALA A 1 112 ? 18.895 5.599 -24.109 1.00 88.56 112 ALA A C 1
ATOM 974 O O . ALA A 1 112 ? 20.112 5.720 -23.983 1.00 88.56 112 ALA A O 1
ATOM 975 N N . ASP A 1 113 ? 18.020 6.003 -23.184 1.00 85.88 113 ASP A N 1
ATOM 976 C CA . ASP A 1 113 ? 18.383 6.704 -21.948 1.00 85.88 113 ASP A CA 1
ATOM 977 C C . ASP A 1 113 ? 19.376 5.870 -21.115 1.00 85.88 113 ASP A C 1
ATOM 979 O O . ASP A 1 113 ? 20.352 6.399 -20.583 1.00 85.88 113 ASP A O 1
ATOM 983 N N . TYR A 1 114 ? 19.183 4.546 -21.043 1.00 86.88 114 TYR A N 1
ATOM 984 C CA . TYR A 1 114 ? 20.120 3.640 -20.373 1.00 86.88 114 TYR A CA 1
ATOM 985 C C . TYR A 1 114 ? 21.501 3.614 -21.039 1.00 86.88 114 TYR A C 1
ATOM 987 O O . TYR A 1 114 ? 22.518 3.636 -20.346 1.00 86.88 114 TYR A O 1
ATOM 995 N N . ASN A 1 115 ? 21.554 3.585 -22.372 1.00 89.38 115 ASN A N 1
ATOM 996 C CA . ASN A 1 115 ? 22.818 3.577 -23.110 1.00 89.38 115 ASN A CA 1
ATOM 997 C C . ASN A 1 115 ? 23.577 4.908 -22.994 1.00 89.38 115 ASN A C 1
ATOM 999 O O . ASN A 1 115 ? 24.805 4.896 -22.998 1.00 89.38 115 ASN A O 1
ATOM 1003 N N . GLU A 1 116 ? 22.871 6.036 -22.885 1.00 89.69 116 GLU A N 1
ATOM 1004 C CA . GLU A 1 116 ? 23.478 7.363 -22.720 1.00 89.69 116 GLU A CA 1
ATOM 1005 C C . GLU A 1 116 ? 23.976 7.601 -21.289 1.00 89.69 116 GLU A C 1
ATOM 1007 O O . GLU A 1 116 ? 25.079 8.107 -21.087 1.00 89.69 116 GLU A O 1
ATOM 1012 N N . ALA A 1 117 ? 23.185 7.218 -20.284 1.00 84.56 117 ALA A N 1
ATOM 1013 C CA . ALA A 1 117 ? 23.500 7.483 -18.882 1.00 84.56 117 ALA A CA 1
ATOM 1014 C C . ALA A 1 117 ? 24.367 6.392 -18.220 1.00 84.56 117 ALA A C 1
ATOM 1016 O O . ALA A 1 117 ? 25.034 6.655 -17.214 1.00 84.56 117 ALA A O 1
ATOM 1017 N N . GLY A 1 118 ? 24.385 5.169 -18.759 1.00 85.00 118 GLY A N 1
ATOM 1018 C CA . GLY A 1 118 ? 25.218 4.066 -18.277 1.00 85.00 118 GLY A CA 1
ATOM 1019 C C . GLY A 1 118 ? 25.047 3.795 -16.776 1.00 85.00 118 GLY A C 1
ATOM 1020 O O . GLY A 1 118 ? 23.941 3.595 -16.277 1.00 85.00 118 GLY A O 1
ATOM 1021 N N . VAL A 1 119 ? 26.154 3.805 -16.026 1.00 85.81 119 VAL A N 1
ATOM 1022 C CA . VAL A 1 119 ? 26.158 3.514 -14.578 1.00 85.81 119 VAL A CA 1
ATOM 1023 C C . VAL A 1 119 ? 25.408 4.573 -13.755 1.00 85.81 119 VAL A C 1
ATOM 1025 O O . VAL A 1 119 ? 24.895 4.270 -12.677 1.00 85.81 119 VAL A O 1
ATOM 1028 N N . LEU A 1 120 ? 25.271 5.804 -14.255 1.00 87.00 120 LEU A N 1
ATOM 1029 C CA . LEU A 1 120 ? 24.583 6.867 -13.517 1.00 87.00 120 LEU A CA 1
ATOM 1030 C C . LEU A 1 120 ? 23.082 6.598 -13.355 1.00 87.00 120 LEU A C 1
ATOM 1032 O O . LEU A 1 120 ? 22.482 7.150 -12.438 1.00 87.00 120 LEU A O 1
ATOM 1036 N N . VAL A 1 121 ? 22.492 5.706 -14.162 1.00 87.12 121 VAL A N 1
ATOM 1037 C CA . VAL A 1 121 ? 21.087 5.278 -14.032 1.00 87.12 121 VAL A CA 1
ATOM 1038 C C . VAL A 1 121 ? 20.823 4.573 -12.703 1.00 87.12 121 VAL A C 1
ATOM 1040 O O . VAL A 1 121 ? 19.721 4.674 -12.165 1.00 87.12 121 VAL A O 1
ATOM 1043 N N . TYR A 1 122 ? 21.818 3.895 -12.124 1.00 85.69 122 TYR A N 1
ATOM 1044 C CA . TYR A 1 122 ? 21.619 3.144 -10.883 1.00 85.69 122 TYR A CA 1
ATOM 1045 C C . TYR A 1 122 ? 21.358 4.046 -9.672 1.00 85.69 122 TYR A C 1
ATOM 1047 O O . TYR A 1 122 ? 20.639 3.632 -8.768 1.00 85.69 122 TYR A O 1
ATOM 1055 N N . ILE A 1 123 ? 21.874 5.280 -9.654 1.00 86.44 123 ILE A N 1
ATOM 1056 C CA . ILE A 1 123 ? 21.690 6.224 -8.538 1.00 86.44 123 ILE A CA 1
ATOM 1057 C C . ILE A 1 123 ? 20.209 6.618 -8.356 1.00 86.44 123 ILE A C 1
ATOM 1059 O O . ILE A 1 123 ? 19.666 6.385 -7.271 1.00 86.44 123 ILE A O 1
ATOM 1063 N N . PRO A 1 124 ? 19.505 7.164 -9.371 1.00 85.50 124 PRO A N 1
ATOM 1064 C CA . PRO A 1 124 ? 18.084 7.465 -9.242 1.00 85.50 124 PRO A CA 1
ATOM 1065 C C . PRO A 1 124 ? 17.247 6.195 -9.079 1.00 85.50 124 PRO A C 1
ATOM 1067 O O . PRO A 1 124 ? 16.257 6.224 -8.355 1.00 85.50 124 PRO A O 1
ATOM 1070 N N . LEU A 1 125 ? 17.646 5.069 -9.679 1.00 86.12 125 LEU A N 1
ATOM 1071 C CA . LEU A 1 125 ? 16.922 3.802 -9.553 1.00 86.12 125 LEU A CA 1
ATOM 1072 C C . LEU A 1 125 ? 16.966 3.266 -8.117 1.00 86.12 125 LEU A C 1
ATOM 1074 O O . LEU A 1 125 ? 15.938 2.877 -7.566 1.00 86.12 125 LEU A O 1
ATOM 1078 N N . LEU A 1 126 ? 18.124 3.353 -7.465 1.00 87.94 126 LEU A N 1
ATOM 1079 C CA . LEU A 1 126 ? 18.293 3.015 -6.057 1.00 87.94 126 LEU A CA 1
ATOM 1080 C C . LEU A 1 126 ? 17.472 3.947 -5.154 1.00 87.94 126 LEU A C 1
ATOM 1082 O O . LEU A 1 126 ? 16.818 3.466 -4.232 1.00 87.94 126 LEU A O 1
ATOM 1086 N N . GLY A 1 127 ? 17.417 5.247 -5.458 1.00 86.94 127 GLY A N 1
ATOM 1087 C CA . GLY A 1 127 ? 16.530 6.195 -4.774 1.00 86.94 127 GLY A CA 1
ATOM 1088 C C . GLY A 1 127 ? 15.043 5.857 -4.942 1.00 86.94 127 GLY A C 1
ATOM 1089 O O . GLY A 1 127 ? 14.302 5.816 -3.958 1.00 86.94 127 GLY A O 1
ATOM 1090 N N . MET A 1 128 ? 14.617 5.540 -6.169 1.00 84.50 128 MET A N 1
ATOM 1091 C CA . MET A 1 128 ? 13.249 5.114 -6.489 1.00 84.50 128 MET A CA 1
ATOM 1092 C C . MET A 1 128 ? 12.870 3.779 -5.847 1.00 84.50 128 MET A C 1
ATOM 1094 O O . MET A 1 128 ? 11.688 3.536 -5.641 1.00 84.50 128 MET A O 1
ATOM 1098 N N . CYS A 1 129 ? 13.829 2.914 -5.515 1.00 85.00 129 CYS A N 1
ATOM 1099 C CA . CYS A 1 129 ? 13.560 1.680 -4.780 1.00 85.00 129 CYS A CA 1
ATOM 1100 C C . CYS A 1 129 ? 13.577 1.897 -3.260 1.00 85.00 129 CYS A C 1
ATOM 1102 O O . CYS A 1 129 ? 12.648 1.479 -2.572 1.00 85.00 129 CYS A O 1
ATOM 1104 N N . LEU A 1 130 ? 14.600 2.564 -2.718 1.00 86.69 130 LEU A N 1
ATOM 1105 C CA . LEU A 1 130 ? 14.767 2.745 -1.272 1.00 86.69 130 LEU A CA 1
ATOM 1106 C C . LEU A 1 130 ? 13.691 3.637 -0.662 1.00 86.69 130 LEU A C 1
ATOM 1108 O O . LEU A 1 130 ? 13.162 3.313 0.400 1.00 86.69 130 LEU A O 1
ATOM 1112 N N . MET A 1 131 ? 13.353 4.750 -1.315 1.00 81.12 131 MET A N 1
ATOM 1113 C CA . MET A 1 131 ? 12.430 5.725 -0.738 1.00 81.12 131 MET A CA 1
ATOM 1114 C C . MET A 1 131 ? 11.025 5.123 -0.543 1.00 81.12 131 MET A C 1
ATOM 1116 O O . MET A 1 131 ? 10.518 5.157 0.584 1.00 81.12 131 MET A O 1
ATOM 1120 N N . PRO A 1 132 ? 10.423 4.443 -1.542 1.00 81.19 132 PRO A N 1
ATOM 1121 C CA . PRO A 1 132 ? 9.162 3.740 -1.339 1.00 81.19 132 PRO A CA 1
ATOM 1122 C C . PRO A 1 132 ? 9.250 2.600 -0.329 1.00 81.19 132 PRO A C 1
ATOM 1124 O O . PRO A 1 132 ? 8.271 2.371 0.370 1.00 81.19 132 PRO A O 1
ATOM 1127 N N . LEU A 1 133 ? 10.385 1.902 -0.202 1.00 81.44 133 LEU A N 1
ATOM 1128 C CA . LEU A 1 133 ? 10.550 0.863 0.823 1.00 81.44 133 LEU A CA 1
ATOM 1129 C C . LEU A 1 133 ? 10.485 1.451 2.237 1.00 81.44 133 LEU A C 1
ATOM 1131 O O . LEU A 1 133 ? 9.769 0.918 3.086 1.00 81.44 133 LEU A O 1
ATOM 1135 N N . VAL A 1 134 ? 11.167 2.574 2.478 1.00 78.25 134 VAL A N 1
ATOM 1136 C CA . VAL A 1 134 ? 11.129 3.281 3.767 1.00 78.25 134 VAL A CA 1
ATOM 1137 C C . VAL A 1 134 ? 9.716 3.778 4.067 1.00 78.25 134 VAL A C 1
ATOM 1139 O O . VAL A 1 134 ? 9.206 3.561 5.168 1.00 78.25 134 VAL A O 1
ATOM 1142 N N . LEU A 1 135 ? 9.044 4.372 3.077 1.00 77.19 135 LEU A N 1
ATOM 1143 C CA . LEU A 1 135 ? 7.652 4.801 3.218 1.00 77.19 135 LEU A CA 1
ATOM 1144 C C . LEU A 1 135 ? 6.699 3.627 3.456 1.00 77.19 135 LEU A C 1
ATOM 1146 O O . LEU A 1 135 ? 5.837 3.716 4.326 1.00 77.19 135 LEU A O 1
ATOM 1150 N N . CYS A 1 136 ? 6.866 2.511 2.744 1.00 74.88 136 CYS A N 1
ATOM 1151 C CA . CYS A 1 136 ? 6.067 1.302 2.943 1.00 74.88 136 CYS A CA 1
ATOM 1152 C C . CYS A 1 136 ? 6.269 0.745 4.352 1.00 74.88 136 CYS A C 1
ATOM 1154 O O . CYS A 1 136 ? 5.302 0.340 4.998 1.00 74.88 136 CYS A O 1
ATOM 1156 N N . ARG A 1 137 ? 7.504 0.753 4.868 1.00 76.12 137 ARG A N 1
ATOM 1157 C CA . ARG A 1 137 ? 7.781 0.310 6.236 1.00 76.12 137 ARG A CA 1
ATOM 1158 C C . ARG A 1 137 ? 7.150 1.239 7.265 1.00 76.12 137 ARG A C 1
ATOM 1160 O O . ARG A 1 137 ? 6.526 0.743 8.202 1.00 76.12 137 ARG A O 1
ATOM 1167 N N . ALA A 1 138 ? 7.245 2.552 7.062 1.00 71.44 138 ALA A N 1
ATOM 1168 C CA . ALA A 1 138 ? 6.563 3.544 7.887 1.00 71.44 138 ALA A CA 1
ATOM 1169 C C . ALA A 1 138 ? 5.037 3.356 7.859 1.00 71.44 138 ALA A C 1
ATOM 1171 O O . ALA A 1 138 ? 4.376 3.419 8.896 1.00 71.44 138 ALA A O 1
ATOM 1172 N N . GLN A 1 139 ? 4.482 3.036 6.690 1.00 70.25 139 GLN A N 1
ATOM 1173 C CA . GLN A 1 139 ? 3.062 2.758 6.500 1.00 70.25 139 GLN A CA 1
ATOM 1174 C C . GLN A 1 139 ? 2.616 1.484 7.231 1.00 70.25 139 GLN A C 1
ATOM 1176 O O . GLN A 1 139 ? 1.532 1.466 7.808 1.00 70.25 139 GLN A O 1
ATOM 1181 N N . GLN A 1 140 ? 3.444 0.438 7.272 1.00 68.88 140 GLN A N 1
ATOM 1182 C CA . GLN A 1 140 ? 3.146 -0.795 8.011 1.00 68.88 140 GLN A CA 1
ATOM 1183 C C . GLN A 1 140 ? 3.071 -0.606 9.535 1.00 68.88 140 GLN A C 1
ATOM 1185 O O . GLN A 1 140 ? 2.535 -1.466 10.225 1.00 68.88 140 GLN A O 1
ATOM 1190 N N . MET A 1 141 ? 3.618 0.480 10.083 1.00 67.69 141 MET A N 1
ATOM 1191 C CA . MET A 1 141 ? 3.578 0.737 11.527 1.00 67.69 141 MET A CA 1
ATOM 1192 C C . MET A 1 141 ? 2.296 1.423 11.994 1.00 67.69 141 MET A C 1
ATOM 1194 O O . MET A 1 141 ? 2.071 1.528 13.198 1.00 67.69 141 MET A O 1
ATOM 1198 N N . ARG A 1 142 ? 1.471 1.924 11.069 1.00 70.62 142 ARG A N 1
ATOM 1199 C CA . ARG A 1 142 ? 0.279 2.698 11.411 1.00 70.62 142 ARG A CA 1
ATOM 1200 C C . ARG A 1 142 ? -0.958 1.822 11.530 1.00 70.62 142 ARG A C 1
ATOM 1202 O O . ARG A 1 142 ? -1.183 0.901 10.749 1.00 70.62 142 ARG A O 1
ATOM 1209 N N . LEU A 1 143 ? -1.776 2.165 12.513 1.00 74.50 143 LEU A N 1
ATOM 1210 C CA . LEU A 1 143 ? -3.056 1.539 12.794 1.00 74.50 143 LEU A CA 1
ATOM 1211 C C . LEU A 1 143 ? -4.141 2.136 11.898 1.00 74.50 143 LEU A C 1
ATOM 1213 O O . LEU A 1 143 ? -4.226 3.354 11.768 1.00 74.50 143 LEU A O 1
ATOM 1217 N N . PHE A 1 144 ? -5.002 1.306 11.308 1.00 75.25 144 PHE A N 1
ATOM 1218 C CA . PHE A 1 144 ? -6.074 1.827 10.459 1.00 75.25 144 PHE A CA 1
ATOM 1219 C C . PHE A 1 144 ? -7.317 2.179 11.260 1.00 75.25 144 PHE A C 1
ATOM 1221 O O . PHE A 1 144 ? -7.849 3.282 11.126 1.00 75.25 144 PHE A O 1
ATOM 1228 N N . ARG A 1 145 ? -7.813 1.220 12.044 1.00 82.31 145 ARG A N 1
ATOM 1229 C CA . ARG A 1 145 ? -9.109 1.291 12.725 1.00 82.31 145 ARG A CA 1
ATOM 1230 C C . ARG A 1 145 ? -9.073 0.478 14.014 1.00 82.31 145 ARG A C 1
ATOM 1232 O O . ARG A 1 145 ? -8.391 -0.545 14.064 1.00 82.31 145 ARG A O 1
ATOM 1239 N N . ILE A 1 146 ? -9.834 0.908 15.015 1.00 87.00 146 ILE A N 1
ATOM 1240 C CA . ILE A 1 146 ? -10.084 0.135 16.238 1.00 87.00 146 ILE A CA 1
ATOM 1241 C C . ILE A 1 146 ? -11.587 -0.032 16.403 1.00 87.00 146 ILE A C 1
ATOM 1243 O O . ILE A 1 146 ? -12.339 0.946 16.348 1.00 87.00 146 ILE A O 1
ATOM 1247 N N . TYR A 1 147 ? -11.997 -1.272 16.637 1.00 88.31 147 TYR A N 1
ATOM 1248 C CA . TYR A 1 147 ? -13.346 -1.637 17.024 1.00 88.31 147 TYR A CA 1
ATOM 1249 C C . TYR A 1 147 ? -13.376 -2.014 18.500 1.00 88.31 147 TYR A C 1
ATOM 1251 O O . TYR A 1 147 ? -12.500 -2.733 18.970 1.00 88.31 147 TYR A O 1
ATOM 1259 N N . GLN A 1 148 ? -14.399 -1.563 19.208 1.00 89.75 148 GLN A N 1
ATOM 1260 C CA . GLN A 1 148 ? -14.713 -1.972 20.570 1.00 89.75 148 GLN A CA 1
ATOM 1261 C C . GLN A 1 148 ? -15.932 -2.890 20.541 1.00 89.75 148 GLN A C 1
ATOM 1263 O O . GLN A 1 148 ? -16.874 -2.651 19.779 1.00 89.75 148 GLN A O 1
ATOM 1268 N N . ASN A 1 149 ? -15.925 -3.948 21.340 1.00 90.88 149 ASN A N 1
ATOM 1269 C CA . ASN A 1 149 ? -17.093 -4.801 21.489 1.00 90.88 149 ASN A CA 1
ATOM 1270 C C . ASN A 1 149 ? -18.173 -4.069 22.314 1.00 90.88 149 ASN A C 1
ATOM 1272 O O . ASN A 1 149 ? -17.886 -3.425 23.317 1.00 90.88 149 ASN A O 1
ATOM 1276 N N . ARG A 1 150 ? -19.432 -4.128 21.868 1.00 89.19 150 ARG A N 1
ATOM 1277 C CA . ARG A 1 150 ? -20.565 -3.482 22.550 1.00 89.19 150 ARG A CA 1
ATOM 1278 C C . ARG A 1 150 ? -21.050 -4.256 23.774 1.00 89.19 150 ARG A C 1
ATOM 1280 O O . ARG A 1 150 ? -21.651 -3.655 24.654 1.00 89.19 150 ARG A O 1
ATOM 1287 N N . ALA A 1 151 ? -20.844 -5.573 23.798 1.00 89.62 151 ALA A N 1
ATOM 1288 C CA . ALA A 1 151 ? -21.239 -6.423 24.920 1.00 89.62 151 ALA A CA 1
ATOM 1289 C C . ALA A 1 151 ? -20.201 -6.402 26.051 1.00 89.62 151 ALA A C 1
ATOM 1291 O O . ALA A 1 151 ? -20.572 -6.494 27.216 1.00 89.62 151 ALA A O 1
ATOM 1292 N N . ASP A 1 152 ? -18.924 -6.270 25.693 1.00 87.62 152 ASP A N 1
ATOM 1293 C CA . ASP A 1 152 ? -17.802 -6.233 26.627 1.00 87.62 152 ASP A CA 1
ATOM 1294 C C . ASP A 1 152 ? -16.861 -5.078 26.244 1.00 87.62 152 ASP A C 1
ATOM 1296 O O . ASP A 1 152 ? -16.160 -5.177 25.232 1.00 87.62 152 ASP A O 1
ATOM 1300 N N . PRO A 1 153 ? -16.864 -3.964 26.997 1.00 85.38 153 PRO A N 1
ATOM 1301 C CA . PRO A 1 153 ? -16.108 -2.775 26.634 1.00 85.38 153 PRO A CA 1
ATOM 1302 C C . PRO A 1 153 ? -14.592 -2.956 26.754 1.00 85.38 153 PRO A C 1
ATOM 1304 O O . PRO A 1 153 ? -13.876 -2.112 26.217 1.00 85.38 153 PRO A O 1
ATOM 1307 N N . ASP A 1 154 ? -14.101 -4.012 27.405 1.00 84.56 154 ASP A N 1
ATOM 1308 C CA . ASP A 1 154 ? -12.665 -4.244 27.591 1.00 84.56 154 ASP A CA 1
ATOM 1309 C C . ASP A 1 154 ? -12.029 -5.015 26.424 1.00 84.56 154 ASP A C 1
ATOM 1311 O O . ASP A 1 154 ? -10.803 -5.048 26.289 1.00 84.56 154 ASP A O 1
ATOM 1315 N N . VAL A 1 155 ? -12.850 -5.560 25.520 1.00 86.62 155 VAL A N 1
ATOM 1316 C CA . VAL A 1 155 ? -12.404 -6.311 24.343 1.00 86.62 155 VAL A CA 1
ATOM 1317 C C . VAL A 1 155 ? -12.417 -5.434 23.090 1.00 86.62 155 VAL A C 1
ATOM 1319 O O . VAL A 1 155 ? -13.453 -4.917 22.658 1.00 86.62 155 VAL A O 1
ATOM 1322 N N . TYR A 1 156 ? -11.264 -5.349 22.432 1.00 87.44 156 TYR A N 1
ATOM 1323 C CA . TYR A 1 156 ? -11.044 -4.547 21.236 1.00 87.44 156 TYR A CA 1
ATOM 1324 C C . TYR A 1 156 ? -10.488 -5.378 20.078 1.00 87.44 156 TYR A C 1
ATOM 1326 O O . TYR A 1 156 ? -9.869 -6.427 20.253 1.00 87.44 156 TYR A O 1
ATOM 1334 N N . VAL A 1 157 ? -10.693 -4.891 18.856 1.00 87.62 157 VAL A N 1
ATOM 1335 C CA . VAL A 1 157 ? -10.083 -5.430 17.638 1.00 87.62 157 VAL A CA 1
ATOM 1336 C C . VAL A 1 157 ? -9.471 -4.291 16.840 1.00 87.62 157 VAL A C 1
ATOM 1338 O O . VAL A 1 157 ? -10.164 -3.404 16.341 1.00 87.62 157 VAL A O 1
ATOM 1341 N N . ALA A 1 158 ? -8.155 -4.346 16.682 1.00 85.19 158 ALA A N 1
ATOM 1342 C CA . ALA A 1 158 ? -7.386 -3.463 15.825 1.00 85.19 158 ALA A CA 1
ATOM 1343 C C . ALA A 1 158 ? -7.311 -4.026 14.401 1.00 85.19 158 ALA A C 1
ATOM 1345 O O . ALA A 1 158 ? -7.045 -5.213 14.194 1.00 85.19 158 ALA A O 1
ATOM 1346 N N . ILE A 1 159 ? -7.491 -3.158 13.408 1.00 83.00 159 ILE A N 1
ATOM 1347 C CA . ILE A 1 159 ? -7.178 -3.459 12.011 1.00 83.00 159 ILE A CA 1
ATOM 1348 C C . ILE A 1 159 ? -5.805 -2.885 11.694 1.00 83.00 159 ILE A C 1
ATOM 1350 O O . ILE A 1 159 ? -5.611 -1.665 11.686 1.00 83.00 159 ILE A O 1
ATOM 1354 N N . VAL A 1 160 ? -4.869 -3.782 11.405 1.00 78.00 160 VAL A N 1
ATOM 1355 C CA . VAL A 1 160 ? -3.466 -3.464 11.132 1.00 78.00 160 VAL A CA 1
ATOM 1356 C C . VAL A 1 160 ? -3.091 -3.851 9.700 1.00 78.00 160 VAL A C 1
ATOM 1358 O O . VAL A 1 160 ? -3.649 -4.804 9.154 1.00 78.00 160 VAL A O 1
ATOM 1361 N N . PRO A 1 161 ? -2.148 -3.156 9.053 1.00 72.25 161 PRO A N 1
ATOM 1362 C CA . PRO A 1 161 ? -1.572 -3.619 7.795 1.00 72.25 161 PRO A CA 1
ATOM 1363 C C . PRO A 1 161 ? -0.753 -4.903 7.999 1.00 72.25 161 PRO A C 1
ATOM 1365 O O . PRO A 1 161 ? 0.054 -5.012 8.917 1.00 72.25 161 PRO A O 1
ATOM 1368 N N . LYS A 1 162 ? -0.911 -5.868 7.091 1.00 71.12 162 LYS A N 1
ATOM 1369 C CA . LYS A 1 162 ? -0.108 -7.092 6.993 1.00 71.12 162 LYS A CA 1
ATOM 1370 C C . LYS A 1 162 ? 0.513 -7.164 5.594 1.00 71.12 162 LYS A C 1
ATOM 1372 O O . LYS A 1 162 ? -0.188 -7.028 4.599 1.00 71.12 162 LYS A O 1
ATOM 1377 N N . PHE A 1 163 ? 1.830 -7.355 5.505 1.00 65.56 163 PHE A N 1
ATOM 1378 C CA . PHE A 1 163 ? 2.570 -7.461 4.233 1.00 65.56 163 PHE A CA 1
ATOM 1379 C C . PHE A 1 163 ? 2.290 -6.333 3.210 1.00 65.56 163 PHE A C 1
ATOM 1381 O O . PHE A 1 163 ? 2.175 -6.604 2.019 1.00 65.56 163 PHE A O 1
ATOM 1388 N N . VAL A 1 164 ? 2.170 -5.072 3.654 1.00 64.06 164 VAL A N 1
ATOM 1389 C CA . VAL A 1 164 ? 1.869 -3.869 2.827 1.00 64.06 164 VAL A CA 1
ATOM 1390 C C . VAL A 1 164 ? 0.468 -3.848 2.190 1.00 64.06 164 VAL A C 1
ATOM 1392 O O . VAL A 1 164 ? -0.168 -2.802 2.198 1.00 64.06 164 VAL A O 1
ATOM 1395 N N . VAL A 1 165 ? -0.023 -4.976 1.673 1.00 63.62 165 VAL A N 1
ATOM 1396 C CA . VAL A 1 165 ? -1.207 -5.074 0.796 1.00 63.62 165 VAL A CA 1
ATOM 1397 C C . VAL A 1 165 ? -2.369 -5.829 1.445 1.00 63.62 165 VAL A C 1
ATOM 1399 O O . VAL A 1 165 ? -3.493 -5.764 0.963 1.00 63.62 165 VAL A O 1
ATOM 1402 N N . PHE A 1 166 ? -2.151 -6.518 2.567 1.00 69.56 166 PHE A N 1
ATOM 1403 C CA . PHE A 1 166 ? -3.207 -7.231 3.291 1.00 69.56 166 PHE A CA 1
ATOM 1404 C C . PHE A 1 166 ? -3.581 -6.516 4.589 1.00 69.56 166 PHE A C 1
ATOM 1406 O O . PHE A 1 166 ? -2.827 -5.695 5.109 1.00 69.56 166 PHE A O 1
ATOM 1413 N N . GLN A 1 167 ? -4.773 -6.810 5.101 1.00 75.81 167 GLN A N 1
ATOM 1414 C CA . GLN A 1 167 ? -5.240 -6.328 6.398 1.00 75.81 167 GLN A CA 1
ATOM 1415 C C . GLN A 1 167 ? -5.244 -7.503 7.376 1.00 75.81 167 GLN A C 1
ATOM 1417 O O . GLN A 1 167 ? -5.715 -8.593 7.052 1.00 75.81 167 GLN A O 1
ATOM 1422 N N . GLY A 1 168 ? -4.690 -7.286 8.562 1.00 78.75 168 GLY A N 1
ATOM 1423 C CA . GLY A 1 168 ? -4.757 -8.184 9.704 1.00 78.75 168 GLY A CA 1
ATOM 1424 C C . GLY A 1 168 ? -5.765 -7.677 10.730 1.00 78.75 168 GLY A C 1
ATOM 1425 O O . GLY A 1 168 ? -5.974 -6.472 10.868 1.00 78.75 168 GLY A O 1
ATOM 1426 N N . LYS A 1 169 ? -6.377 -8.613 11.456 1.00 84.69 169 LYS A N 1
ATOM 1427 C CA . LYS A 1 169 ? -7.195 -8.330 12.637 1.00 84.69 169 LYS A CA 1
ATOM 1428 C C . LYS A 1 169 ? -6.408 -8.769 13.859 1.00 84.69 169 LYS A C 1
ATOM 1430 O O . LYS A 1 169 ? -5.972 -9.916 13.908 1.00 84.69 169 LYS A O 1
ATOM 1435 N N . MET A 1 170 ? -6.232 -7.868 14.808 1.00 82.44 170 MET A N 1
ATOM 1436 C CA . MET A 1 170 ? -5.503 -8.116 16.042 1.00 82.44 170 MET A CA 1
ATOM 1437 C C . MET A 1 170 ? -6.463 -7.868 17.209 1.00 82.44 170 MET A C 1
ATOM 1439 O O . MET A 1 170 ? -6.778 -6.706 17.478 1.00 82.44 170 MET A O 1
ATOM 1443 N N . PRO A 1 171 ? -7.014 -8.923 17.836 1.00 82.81 171 PRO A N 1
ATOM 1444 C CA . PRO A 1 171 ? -7.793 -8.758 19.052 1.00 82.81 171 PRO A CA 1
ATOM 1445 C C . PRO A 1 171 ? -6.860 -8.351 20.194 1.00 82.81 171 PRO A C 1
ATOM 1447 O O . PRO A 1 171 ? -5.743 -8.858 20.292 1.00 82.81 171 PRO A O 1
ATOM 1450 N N . PHE A 1 172 ? -7.311 -7.440 21.044 1.00 80.69 172 PHE A N 1
ATOM 1451 C CA . PHE A 1 172 ? -6.599 -7.054 22.252 1.00 80.69 172 PHE A CA 1
ATOM 1452 C C . PHE A 1 172 ? -7.585 -6.749 23.377 1.00 80.69 172 PHE A C 1
ATOM 1454 O O . PHE A 1 172 ? -8.706 -6.306 23.136 1.00 80.69 172 PHE A O 1
ATOM 1461 N N . ASP A 1 173 ? -7.167 -7.032 24.603 1.00 80.06 173 ASP A N 1
ATOM 1462 C CA . ASP A 1 173 ? -7.954 -6.844 25.818 1.00 80.06 173 ASP A CA 1
ATOM 1463 C C . ASP A 1 173 ? -7.258 -5.776 26.652 1.00 80.06 173 ASP A C 1
ATOM 1465 O O . ASP A 1 173 ? -6.081 -5.933 26.982 1.00 80.06 173 ASP A O 1
ATOM 1469 N N . ARG A 1 174 ? -7.974 -4.702 26.992 1.00 72.81 174 ARG A N 1
ATOM 1470 C CA . ARG A 1 174 ? -7.429 -3.552 27.724 1.00 72.81 174 ARG A CA 1
ATOM 1471 C C . ARG A 1 174 ? -6.729 -3.950 29.019 1.00 72.81 174 ARG A C 1
ATOM 1473 O O . ARG A 1 174 ? -5.750 -3.306 29.382 1.00 72.81 174 ARG A O 1
ATOM 1480 N N . MET A 1 175 ? -7.218 -4.985 29.697 1.00 69.81 175 MET A N 1
ATOM 1481 C CA . MET A 1 175 ? -6.691 -5.426 30.989 1.00 69.81 175 MET A CA 1
ATOM 1482 C C . MET A 1 175 ? -5.469 -6.338 30.855 1.00 69.81 175 MET A C 1
ATOM 1484 O O . MET A 1 175 ? -4.727 -6.505 31.820 1.00 69.81 175 MET A O 1
ATOM 1488 N N . LYS A 1 176 ? -5.249 -6.930 29.674 1.00 67.56 176 LYS A N 1
ATOM 1489 C CA . LYS A 1 176 ? -4.148 -7.874 29.412 1.00 67.56 176 LYS A CA 1
ATOM 1490 C C . LYS A 1 176 ? -3.050 -7.287 28.537 1.00 67.56 176 LYS A C 1
ATOM 1492 O O . LYS A 1 176 ? -1.918 -7.753 28.598 1.00 67.56 176 LYS A O 1
ATOM 1497 N N . THR A 1 177 ? -3.353 -6.272 27.732 1.00 62.47 177 THR A N 1
ATOM 1498 C CA . THR A 1 177 ? -2.333 -5.535 26.989 1.00 62.47 177 THR A CA 1
ATOM 1499 C C . THR A 1 177 ? -1.683 -4.495 27.884 1.00 62.47 177 THR A C 1
ATOM 1501 O O . THR A 1 177 ? -2.161 -3.367 27.995 1.00 62.47 177 THR A O 1
ATOM 1504 N N . GLY A 1 178 ? -0.572 -4.883 28.508 1.00 50.81 178 GLY A N 1
ATOM 1505 C CA . GLY A 1 178 ? 0.406 -3.931 29.014 1.00 50.81 178 GLY A CA 1
ATOM 1506 C C . GLY A 1 178 ? 1.066 -3.208 27.842 1.00 50.81 178 GLY A C 1
ATOM 1507 O O . GLY A 1 178 ? 1.443 -3.831 26.848 1.00 50.81 178 GLY A O 1
ATOM 1508 N N . PHE A 1 179 ? 1.179 -1.886 27.938 1.00 47.47 179 PHE A N 1
ATOM 1509 C CA . PHE A 1 179 ? 2.097 -1.136 27.091 1.00 47.47 179 PHE A CA 1
ATOM 1510 C C . PHE A 1 179 ? 3.518 -1.449 27.566 1.00 47.47 179 PHE A C 1
ATOM 1512 O O . PHE A 1 179 ? 4.063 -0.706 28.378 1.00 47.47 179 PHE A O 1
ATOM 1519 N N . ASP A 1 180 ? 4.113 -2.533 27.074 1.00 46.00 180 ASP A N 1
ATOM 1520 C CA . ASP A 1 180 ? 5.570 -2.644 27.082 1.00 46.00 180 ASP A CA 1
ATOM 1521 C C . ASP A 1 180 ? 6.081 -1.666 26.023 1.00 46.00 180 ASP A C 1
ATOM 1523 O O . ASP A 1 180 ? 6.248 -1.976 24.841 1.00 46.00 180 ASP A O 1
ATOM 1527 N N . TYR A 1 181 ? 6.260 -0.411 26.432 1.00 47.50 181 TYR A N 1
ATOM 1528 C CA . TYR A 1 181 ? 7.244 0.415 25.760 1.00 47.50 181 TYR A CA 1
ATOM 1529 C C . TYR A 1 181 ? 8.569 -0.294 25.995 1.00 47.50 181 TYR A C 1
ATOM 1531 O O . TYR A 1 181 ? 8.978 -0.439 27.143 1.00 47.50 181 TYR A O 1
ATOM 1539 N N . MET A 1 182 ? 9.183 -0.793 24.919 1.00 47.19 182 MET A N 1
ATOM 1540 C CA . MET A 1 182 ? 10.541 -1.323 24.981 1.00 47.19 182 MET A CA 1
ATOM 1541 C C . MET A 1 182 ? 11.390 -0.309 25.750 1.00 47.19 182 MET A C 1
ATOM 1543 O O . MET A 1 182 ? 11.487 0.837 25.309 1.00 47.19 182 MET A O 1
ATOM 1547 N N . GLU A 1 183 ? 11.855 -0.763 26.913 1.00 51.19 183 GLU A N 1
ATOM 1548 C CA . GLU A 1 183 ? 12.546 -0.067 27.996 1.00 51.19 183 GLU A CA 1
ATOM 1549 C C . GLU A 1 183 ? 13.011 1.358 27.664 1.00 51.19 183 GLU A C 1
ATOM 1551 O O . GLU A 1 183 ? 13.784 1.589 26.729 1.00 51.19 183 GLU A O 1
ATOM 1556 N N . ASP A 1 184 ? 12.621 2.308 28.519 1.00 54.38 184 ASP A N 1
ATOM 1557 C CA . ASP A 1 184 ? 13.099 3.700 28.565 1.00 54.38 184 ASP A CA 1
ATOM 1558 C C . ASP A 1 184 ? 14.643 3.845 28.687 1.00 54.38 184 ASP A C 1
ATOM 1560 O O . ASP A 1 184 ? 15.159 4.953 28.820 1.00 54.38 184 ASP A O 1
ATOM 1564 N N . GLU A 1 185 ? 15.402 2.746 28.613 1.00 58.50 185 GLU A N 1
ATOM 1565 C CA . GLU A 1 185 ? 16.860 2.670 28.727 1.00 58.50 185 GLU A CA 1
ATOM 1566 C C . GLU A 1 185 ? 17.610 2.825 27.384 1.00 58.50 185 GLU A C 1
ATOM 1568 O O . GLU A 1 185 ? 18.815 3.087 27.375 1.00 58.50 185 GLU A O 1
ATOM 1573 N N . LEU A 1 186 ? 16.937 2.702 26.229 1.00 67.56 186 LEU A N 1
ATOM 1574 C CA . LEU A 1 186 ? 17.588 2.802 24.912 1.00 67.56 186 LEU A CA 1
ATOM 1575 C C . LEU A 1 186 ? 17.726 4.259 24.413 1.00 67.56 186 LEU A C 1
ATOM 1577 O O . LEU A 1 186 ? 16.766 5.032 24.475 1.00 67.56 186 LEU A O 1
ATOM 1581 N N . PRO A 1 187 ? 18.869 4.635 23.795 1.00 78.12 187 PRO A N 1
ATOM 1582 C CA . PRO A 1 187 ? 19.026 5.928 23.129 1.00 78.12 187 PRO A CA 1
ATOM 1583 C C . PRO A 1 187 ? 17.941 6.165 22.068 1.00 78.12 187 PRO A C 1
ATOM 1585 O O . PRO A 1 187 ? 17.578 5.247 21.326 1.00 78.12 187 PRO A O 1
ATOM 1588 N N . GLU A 1 188 ? 17.469 7.408 21.923 1.00 72.00 188 GLU A N 1
ATOM 1589 C CA . GLU A 1 188 ? 16.328 7.755 21.053 1.00 72.00 188 GLU A CA 1
ATOM 1590 C C . GLU A 1 188 ? 16.461 7.253 19.607 1.00 72.00 188 GLU A C 1
ATOM 1592 O O . GLU A 1 188 ? 15.477 6.832 18.995 1.00 72.00 188 GLU A O 1
ATOM 1597 N N . THR A 1 189 ? 17.679 7.255 19.064 1.00 74.44 189 THR A N 1
ATOM 1598 C CA . THR A 1 189 ? 17.975 6.785 17.705 1.00 74.44 189 THR A CA 1
ATOM 1599 C C . THR A 1 189 ? 17.824 5.275 17.569 1.00 74.44 189 THR A C 1
ATOM 1601 O O . THR A 1 189 ? 17.264 4.801 16.580 1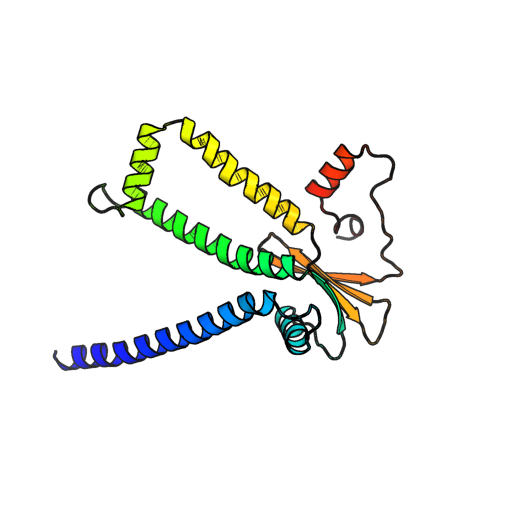.00 74.44 189 THR A O 1
ATOM 1604 N N . GLN A 1 190 ? 18.271 4.514 18.569 1.00 73.25 190 GLN A N 1
ATOM 1605 C CA . GLN A 1 190 ? 18.129 3.062 18.601 1.00 73.25 190 GLN A CA 1
ATOM 1606 C C . GLN A 1 190 ? 16.667 2.682 18.797 1.00 73.25 190 GLN A C 1
ATOM 1608 O O . GLN A 1 190 ? 16.164 1.850 18.050 1.00 73.25 190 GLN A O 1
ATOM 1613 N N . ARG A 1 191 ? 15.948 3.364 19.694 1.00 67.19 191 ARG A N 1
ATOM 1614 C CA . ARG A 1 191 ? 14.502 3.185 19.869 1.00 67.19 191 ARG A CA 1
ATOM 1615 C C . ARG A 1 191 ? 13.737 3.458 18.575 1.00 67.19 191 ARG A C 1
ATOM 1617 O O . ARG A 1 191 ? 12.867 2.678 18.198 1.00 67.19 191 ARG A O 1
ATOM 1624 N N . PHE A 1 192 ? 14.080 4.528 17.856 1.00 67.81 192 PHE A N 1
ATOM 1625 C CA . PHE A 1 192 ? 13.489 4.819 16.550 1.00 67.81 192 PHE A CA 1
ATOM 1626 C C . PHE A 1 192 ? 13.783 3.714 15.529 1.00 67.81 192 PHE A C 1
ATOM 1628 O O . PHE A 1 192 ? 12.860 3.244 14.870 1.00 67.81 192 PHE A O 1
ATOM 1635 N N . LEU A 1 193 ? 15.037 3.267 15.419 1.00 70.06 193 LEU A N 1
ATOM 1636 C CA . LEU A 1 193 ? 15.444 2.190 14.512 1.00 70.06 193 LEU A CA 1
ATOM 1637 C C . LEU A 1 193 ? 14.767 0.859 14.848 1.00 70.06 193 LEU A C 1
ATOM 1639 O O . LEU A 1 193 ? 14.306 0.177 13.939 1.00 70.06 193 LEU A O 1
ATOM 1643 N N . TYR A 1 194 ? 14.653 0.511 16.128 1.00 67.69 194 TYR A N 1
ATOM 1644 C CA . TYR A 1 194 ? 13.961 -0.689 16.593 1.00 67.69 194 TYR A CA 1
ATOM 1645 C C . TYR A 1 194 ? 12.463 -0.616 16.312 1.00 67.69 194 TYR A C 1
ATOM 1647 O O . TYR A 1 194 ? 11.910 -1.531 15.701 1.00 67.69 194 TYR A O 1
ATOM 1655 N N . ASN A 1 195 ? 11.810 0.494 16.655 1.00 66.19 195 ASN A N 1
ATOM 1656 C CA . ASN A 1 195 ? 10.402 0.707 16.326 1.00 66.19 195 ASN A CA 1
ATOM 1657 C C . ASN A 1 195 ? 10.179 0.667 14.812 1.00 66.19 195 ASN A C 1
ATOM 1659 O O . ASN A 1 195 ? 9.245 0.021 14.347 1.00 66.19 195 ASN A O 1
ATOM 1663 N N . PHE A 1 196 ? 11.078 1.260 14.028 1.00 66.62 196 PHE A N 1
ATOM 1664 C CA . PHE A 1 196 ? 11.045 1.211 12.571 1.00 66.62 196 PHE A CA 1
ATOM 1665 C C . PHE A 1 196 ? 11.271 -0.203 12.016 1.00 66.62 196 PHE A C 1
ATOM 1667 O O . PHE A 1 196 ? 10.595 -0.601 11.069 1.00 66.62 196 PHE A O 1
ATOM 1674 N N . ALA A 1 197 ? 12.176 -0.989 12.602 1.00 64.88 197 ALA A N 1
ATOM 1675 C CA . ALA A 1 197 ? 12.519 -2.338 12.157 1.00 64.88 197 ALA A CA 1
ATOM 1676 C C . ALA A 1 197 ? 11.457 -3.376 12.550 1.00 64.88 197 ALA A C 1
ATOM 1678 O O . ALA A 1 197 ? 11.025 -4.156 11.698 1.00 64.88 197 ALA A O 1
ATOM 1679 N N . PHE A 1 198 ? 10.947 -3.335 13.782 1.00 60.69 198 PHE A N 1
ATOM 1680 C CA . PHE A 1 198 ? 10.055 -4.351 14.361 1.00 60.69 198 PHE A CA 1
ATOM 1681 C C . PHE A 1 198 ? 8.583 -3.912 14.455 1.00 60.69 198 PHE A C 1
ATOM 1683 O O . PHE A 1 198 ? 7.688 -4.751 14.362 1.00 60.69 198 PHE A O 1
ATOM 1690 N N . GLY A 1 199 ? 8.307 -2.604 14.442 1.00 57.91 199 GLY A N 1
ATOM 1691 C CA . GLY A 1 199 ? 6.969 -2.007 14.401 1.00 57.91 199 GLY A CA 1
ATOM 1692 C C . GLY A 1 199 ? 6.330 -1.814 15.779 1.00 57.91 199 GLY A C 1
ATOM 1693 O O . GLY A 1 199 ? 6.383 -2.699 16.624 1.00 57.91 199 GLY A O 1
ATOM 1694 N N . ASN A 1 200 ? 5.619 -0.694 15.954 1.00 55.28 200 ASN A N 1
ATOM 1695 C CA . ASN A 1 200 ? 4.933 -0.324 17.205 1.00 55.28 200 ASN A CA 1
ATOM 1696 C C . ASN A 1 200 ? 3.875 -1.338 17.688 1.00 55.28 200 ASN A C 1
ATOM 1698 O O . ASN A 1 200 ? 3.510 -1.331 18.855 1.00 55.28 200 ASN A O 1
ATOM 1702 N N . ALA A 1 201 ? 3.362 -2.201 16.805 1.00 49.09 201 ALA A N 1
ATOM 1703 C CA . ALA A 1 201 ? 2.298 -3.156 17.129 1.00 49.09 201 ALA A CA 1
ATOM 1704 C C . ALA A 1 201 ? 2.805 -4.556 17.529 1.00 49.09 201 ALA A C 1
ATOM 1706 O O . ALA A 1 201 ? 1.992 -5.439 17.788 1.00 49.09 201 ALA A O 1
ATOM 1707 N N . LYS A 1 202 ? 4.124 -4.796 17.540 1.00 46.75 202 LYS A N 1
ATOM 1708 C CA . LYS A 1 202 ? 4.698 -6.120 17.847 1.00 46.75 202 LYS A CA 1
ATOM 1709 C C . LYS A 1 202 ? 5.359 -6.238 19.220 1.00 46.75 202 LYS A C 1
ATOM 1711 O O . LYS A 1 202 ? 5.791 -7.329 19.568 1.00 46.75 202 LYS A O 1
ATOM 1716 N N . VAL A 1 203 ? 5.384 -5.173 20.018 1.00 38.75 203 VAL A N 1
ATOM 1717 C CA . VAL A 1 203 ? 6.075 -5.170 21.324 1.00 38.75 203 VAL A CA 1
ATOM 1718 C C . VAL A 1 203 ? 5.180 -5.664 22.480 1.00 38.75 203 VAL A C 1
ATOM 1720 O O . VAL A 1 203 ? 5.596 -5.670 23.621 1.00 38.75 203 VAL A O 1
ATOM 1723 N N . GLY A 1 204 ? 3.969 -6.167 22.200 1.00 38.38 204 GLY A N 1
ATOM 1724 C CA . GLY A 1 204 ? 3.091 -6.769 23.223 1.00 38.38 204 GLY A CA 1
ATOM 1725 C C . GLY A 1 204 ? 2.759 -8.251 23.021 1.00 38.38 204 GLY A C 1
ATOM 1726 O O . GLY A 1 204 ? 1.885 -8.769 23.703 1.00 38.38 204 GLY A O 1
ATOM 1727 N N . LEU A 1 205 ? 3.374 -8.926 22.043 1.00 36.38 205 LEU A N 1
ATOM 1728 C CA . LEU A 1 205 ? 3.010 -10.301 21.653 1.00 36.38 205 LEU A CA 1
ATOM 1729 C C . LEU A 1 205 ? 4.231 -11.172 21.318 1.00 36.38 205 LEU A C 1
ATOM 1731 O O . LEU A 1 205 ? 4.127 -12.133 20.565 1.00 36.38 205 LEU A O 1
ATOM 1735 N N . PHE A 1 206 ? 5.399 -10.849 21.883 1.00 30.23 206 PHE A N 1
ATOM 1736 C CA . PHE A 1 206 ? 6.582 -11.718 21.805 1.00 30.23 206 PHE A CA 1
ATOM 1737 C C . PHE A 1 206 ? 6.541 -12.913 22.778 1.00 30.23 206 PHE A C 1
ATOM 1739 O O . PHE A 1 206 ? 7.527 -13.632 22.907 1.00 30.23 206 PHE A O 1
ATOM 1746 N N . PHE A 1 207 ? 5.382 -13.175 23.387 1.00 31.58 207 PHE A N 1
ATOM 1747 C CA . PHE A 1 207 ? 5.065 -14.420 24.080 1.00 31.58 207 PHE A CA 1
ATOM 1748 C C . PHE A 1 207 ? 3.660 -14.870 23.668 1.00 31.58 207 PHE A C 1
ATOM 1750 O O . PHE A 1 207 ? 2.677 -14.512 24.304 1.00 31.58 207 PHE A O 1
ATOM 1757 N N . ASP A 1 208 ? 3.562 -15.503 22.497 1.00 28.83 208 ASP A N 1
ATOM 1758 C CA . ASP A 1 208 ? 2.889 -16.798 22.297 1.00 28.83 208 ASP A CA 1
ATOM 1759 C C . ASP A 1 208 ? 2.656 -17.054 20.790 1.00 28.83 208 ASP A C 1
ATOM 1761 O O . ASP A 1 208 ? 1.758 -16.477 20.172 1.00 28.83 208 ASP A O 1
ATOM 1765 N N . PHE A 1 209 ? 3.462 -17.992 20.266 1.00 27.23 209 PHE A N 1
ATOM 1766 C CA . PHE A 1 209 ? 3.507 -18.621 18.927 1.00 27.23 209 PHE A CA 1
ATOM 1767 C C . PHE A 1 209 ? 4.271 -17.920 17.792 1.00 27.23 209 PHE A C 1
ATOM 1769 O O . PHE A 1 209 ? 3.743 -16.990 17.139 1.00 27.23 209 PHE A O 1
#

Organism: NCBI:txid2018661

Secondary structure (DSSP, 8-state):
-HHHHHHHHHHHHHHHHHHHHHHHHHHHHHHHHHGGGSS-TT-HHHHHHHHHHHT--TTTEEEEEE-HHHHHHHHHHHHHHHHHHHHHHHHHHHHHHS-TTTS-HHHHHHHHHHHHHGGGGHHHHHHHHHHHHHHHHHHHTS--EEEEESS-TTEE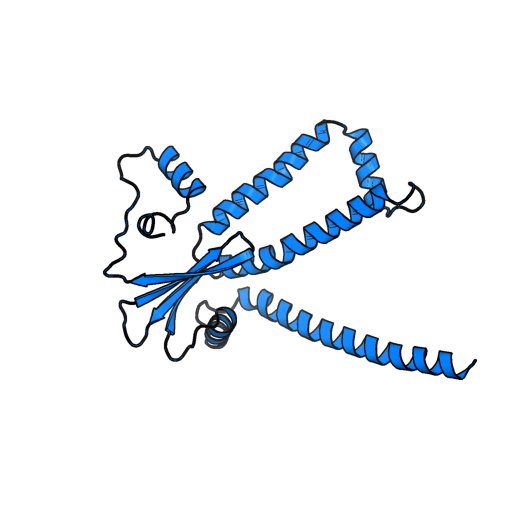EEEEEETTTEEEEEEEETTT-----S-TTS-HHHHHHHHHHH-TTSTT-SS--

Sequence (209 aa):
MIERYGRLLKRSPQLFLRFHRQKSELWERIKDNVFMIDKENFCPEFIQRAHNWDKIPNDKWLLIYRDKAWSNIYFWTSWGIPLIIVMSAGIIWDIAMHPKHQRFDISNKIVADYNEAGVLVYIPLLGMCLMPLVLCRAQQMRLFRIYQNRADPDVYVAIVPKFVVFQGKMPFDRMKTGFDYMEDELPETQRFLYNFAFGNAKVGLFFDF

Foldseek 3Di:
DVVVVVVVVVVVVVVVVVVVVVVVVVVVVVCVLVVCLPPDPDDPVVQVVVCVVVVNDCVFKDWDDFDSVLVSVLVCQLVVVVVVVVVVVVLVCQLVPDDLVPGDPVSNVVVVCCVVCPPVVVVVVVVVVVVVVLVLLVSQQDWGTKIATPVDRQKIWTWGDDPSNDIDIDIDGNVQQDPPPPDPPDDPVVSVVCCSVQHSPRRRPPPDD

Radius of gyration: 24.49 Å; chains: 1; bounding box: 51×35×75 Å

pLDDT: mean 73.22, std 15.13, range [27.23, 93.12]